Protein AF-A0A1G3E935-F1 (afdb_monomer_lite)

Radius of gyration: 75.91 Å; chains: 1; bounding box: 170×50×222 Å

Foldseek 3Di:
DDPDDPVVVVVVVVVVVVVVVVVVVVVVVVCVVVDDDPPPPPPVCPVVVVVVPPPPPPVVVVVLVVVVVVLVVVVVPDDCVLVVVLVVLVVVLVVVVPDDDPVCVVVSCVVCVVVVVVSVVSVVVVVVVVVVVVVSVVVVVVSVVVVVVVVVVVVVVVVVVVVVVVVVVVVVVVVVVVVVVVVVVVVVVVVVVVVVVVVVVVVVVVVVVVVVVVVVVVVVVVVVVVVVVVVVVVVVVVVVVVVVVVVVVVVVVVVVVVVVVVVVVVVVVVVVVVVVVVVVVVVVVPDDDD

Sequence (290 aa):
MSSYNTTELGILLVCVTNLVLAILLGIMFYRSYLRSPDSAGTGHRAWLSRTKKSSASASDTGDDSLLLSDMLSELSAISIDPLDQALSSSLQLVADINGLDQQQYPQWKHEHQSEITALLAQRAELEAQLEEFKTKLNRSHKLVTTLHGQNRQMTAKVGKVSSLQARQQQLNDELSQLRQQNEQASKELRNSKRTLQDANLQMQEQRQQHEAEHASQMRLQQHLRETTEQLQQQLEGERAVLSRTLVEKDFIETAFIDTDALTDELRQLKLDYHALQQAYQQLQAAPSNS

pLDDT: mean 81.42, std 16.98, range [35.94, 98.0]

Secondary structure (DSSP, 8-state):
-----HHHHHHHHHHHHHHHHHHHHHHHHHHHHTS-SS-TTSSSSTTTTTSTTSTTTTTHHHHHHHHHHHHHHHHHT--SHHHHHHHHHHHHHHHHHTT--TTTHHHHHHHTHHHHHHHHHHHHHHHHHHHHHHHHHHHHHHHHHHHHHHHHHHHHHHHHHHHHHHHHHHHHHHHHHHHHHHHHHHHHHHHHHHHHHHHHHHHHHHHHHHHHHHHHHHHHHHHHHHHHHHHHHHHHHHHHHHHHHHHHHHHHHHHHHHHHHHHHHHHHHHHHHHHHHHHHHHHHSS----

Structure (mmCIF, N/CA/C/O backbone):
data_AF-A0A1G3E935-F1
#
_entry.id   AF-A0A1G3E935-F1
#
loop_
_atom_site.group_PDB
_atom_site.id
_atom_site.type_symbol
_atom_site.label_atom_id
_atom_site.label_alt_id
_atom_site.label_comp_id
_atom_site.label_asym_id
_atom_site.label_entity_id
_atom_site.label_seq_id
_atom_site.pdbx_PDB_ins_code
_atom_site.Cartn_x
_atom_site.Cartn_y
_atom_site.Cartn_z
_atom_site.occupancy
_atom_site.B_iso_or_equiv
_atom_site.auth_seq_id
_atom_site.auth_comp_id
_atom_site.auth_asym_id
_atom_site.auth_atom_id
_atom_site.pdbx_PDB_model_num
ATOM 1 N N . MET A 1 1 ? -40.132 38.636 -4.761 1.00 41.69 1 MET A N 1
ATOM 2 C CA . MET A 1 1 ? -38.909 38.049 -4.174 1.00 41.69 1 MET A CA 1
ATOM 3 C C . MET A 1 1 ? -39.343 36.827 -3.383 1.00 41.69 1 MET A C 1
ATOM 5 O O . MET A 1 1 ? -39.894 36.992 -2.308 1.00 41.69 1 MET A O 1
ATOM 9 N N . SER A 1 2 ? -39.242 35.634 -3.975 1.00 47.38 2 SER A N 1
ATOM 10 C CA . SER A 1 2 ? -39.649 34.387 -3.315 1.00 47.38 2 SER A CA 1
ATOM 11 C C . SER A 1 2 ? -38.468 33.858 -2.511 1.00 47.38 2 SER A C 1
ATOM 13 O O . SER A 1 2 ? -37.439 33.497 -3.084 1.00 47.38 2 SER A O 1
ATOM 15 N N . SER A 1 3 ? -38.586 33.899 -1.189 1.00 55.25 3 SER A N 1
ATOM 16 C CA . SER A 1 3 ? -37.640 33.316 -0.245 1.00 55.25 3 SER A CA 1
ATOM 17 C C . SER A 1 3 ? -37.786 31.796 -0.282 1.00 55.25 3 SER A C 1
ATOM 19 O O . SER A 1 3 ? -38.560 31.224 0.482 1.00 55.25 3 SER A O 1
ATOM 21 N N . TYR A 1 4 ? -37.084 31.144 -1.205 1.00 58.84 4 TYR A N 1
ATOM 22 C CA . TYR A 1 4 ? -36.973 29.689 -1.194 1.00 58.84 4 TYR A CA 1
ATOM 23 C C . TYR A 1 4 ? -36.247 29.272 0.088 1.00 58.84 4 TYR A C 1
ATOM 25 O O . TYR A 1 4 ? -35.135 29.738 0.356 1.00 58.84 4 TYR A O 1
ATOM 33 N N . ASN A 1 5 ? -36.900 28.435 0.896 1.00 64.81 5 ASN A N 1
ATOM 34 C CA . ASN A 1 5 ? -36.330 27.898 2.124 1.00 64.81 5 ASN A CA 1
ATOM 35 C C . ASN A 1 5 ? -35.020 27.175 1.788 1.00 64.81 5 ASN A C 1
ATOM 37 O O . ASN A 1 5 ? -34.959 26.337 0.888 1.00 64.81 5 ASN A O 1
ATOM 41 N N . THR A 1 6 ? -33.954 27.499 2.515 1.00 65.81 6 THR A N 1
ATOM 42 C CA . THR A 1 6 ? -32.600 26.952 2.311 1.00 65.81 6 THR A CA 1
ATOM 43 C C . THR A 1 6 ? -32.562 25.420 2.336 1.00 65.81 6 THR A C 1
ATOM 45 O O . THR A 1 6 ? -31.713 24.806 1.693 1.00 65.81 6 THR A O 1
ATOM 48 N N . THR A 1 7 ? -33.521 24.797 3.021 1.00 69.31 7 THR A N 1
ATOM 49 C CA . THR A 1 7 ? -33.731 23.348 3.076 1.00 69.31 7 THR A CA 1
ATOM 50 C C . THR A 1 7 ? -34.255 22.765 1.762 1.00 69.31 7 THR A C 1
ATOM 52 O O . THR A 1 7 ? -33.747 21.740 1.314 1.00 69.31 7 THR A O 1
ATOM 55 N N . GLU A 1 8 ? -35.202 23.426 1.093 1.00 72.62 8 GLU A N 1
ATOM 56 C CA . GLU A 1 8 ? -35.720 23.003 -0.218 1.00 72.62 8 GLU A CA 1
ATOM 57 C C . GLU A 1 8 ? -34.644 23.120 -1.301 1.00 72.62 8 GLU A C 1
ATOM 59 O O . GLU A 1 8 ? -34.508 22.241 -2.151 1.00 72.62 8 GLU A O 1
ATOM 64 N N . LEU A 1 9 ? -33.812 24.161 -1.217 1.00 74.56 9 LEU A N 1
ATOM 65 C CA . LEU A 1 9 ? -32.676 24.367 -2.116 1.00 74.56 9 LEU A CA 1
ATOM 66 C C . LEU A 1 9 ? -31.589 23.298 -1.901 1.00 74.56 9 LEU A C 1
ATOM 68 O O . LEU A 1 9 ? -31.010 22.802 -2.867 1.00 74.56 9 LEU A O 1
ATOM 72 N N . GLY A 1 10 ? -31.368 22.881 -0.649 1.00 75.25 10 GLY A N 1
ATOM 73 C CA . GLY A 1 10 ? -30.477 21.772 -0.305 1.00 75.25 10 GLY A CA 1
ATOM 74 C C . GLY A 1 10 ? -30.967 20.422 -0.836 1.00 75.25 10 GLY A C 1
ATOM 75 O O . GLY A 1 10 ? -30.187 19.675 -1.425 1.00 75.25 10 GLY A O 1
ATOM 76 N N . ILE A 1 11 ? -32.262 20.126 -0.700 1.00 78.94 11 ILE A N 1
ATOM 77 C CA . ILE A 1 11 ? -32.862 18.890 -1.229 1.00 78.94 11 ILE A CA 1
ATOM 78 C C . ILE A 1 11 ? -32.795 18.877 -2.760 1.00 78.94 11 ILE A C 1
ATOM 80 O O . ILE A 1 11 ? -32.399 17.873 -3.352 1.00 78.94 11 ILE A O 1
ATOM 84 N N . LEU A 1 12 ? -33.098 20.004 -3.409 1.00 79.94 12 LEU A N 1
ATOM 85 C CA . LEU A 1 12 ? -33.029 20.125 -4.863 1.00 79.94 12 LEU A CA 1
ATOM 86 C C . LEU A 1 12 ? -31.591 19.947 -5.376 1.00 79.94 12 LEU A C 1
ATOM 88 O O . LEU A 1 12 ? -31.382 19.246 -6.364 1.00 79.94 12 LEU A O 1
ATOM 92 N N . LEU A 1 13 ? -30.587 20.480 -4.672 1.00 81.31 13 LEU A N 1
ATOM 93 C CA . LEU A 1 13 ? -29.172 20.273 -4.999 1.00 81.31 13 LEU A CA 1
ATOM 94 C C . LEU A 1 13 ? -28.765 18.793 -4.896 1.00 81.31 13 LEU A C 1
ATOM 96 O O . LEU A 1 13 ? -28.075 18.275 -5.776 1.00 81.31 13 LEU A O 1
ATOM 100 N N . VAL A 1 14 ? -29.214 18.087 -3.856 1.00 83.94 14 VAL A N 1
ATOM 101 C CA . VAL A 1 14 ? -28.934 16.651 -3.688 1.00 83.94 14 VAL A CA 1
ATOM 102 C C . VAL A 1 14 ? -29.628 15.828 -4.777 1.00 83.94 14 VAL A C 1
ATOM 104 O O . VAL A 1 14 ? -29.015 14.937 -5.362 1.00 83.94 14 VAL A O 1
ATOM 107 N N . CYS A 1 15 ? -30.872 16.157 -5.128 1.00 82.69 15 CYS A N 1
ATOM 108 C CA . CYS A 1 15 ? -31.581 15.497 -6.223 1.00 82.69 15 CYS A CA 1
ATOM 109 C C . CYS A 1 15 ? -30.897 15.727 -7.578 1.00 82.69 15 CYS A C 1
ATOM 111 O O . CYS A 1 15 ? -30.723 14.778 -8.340 1.00 82.69 15 CYS A O 1
ATOM 113 N N . VAL A 1 16 ? -30.457 16.955 -7.869 1.00 84.75 16 VAL A N 1
ATOM 114 C CA . VAL A 1 16 ? -29.751 17.279 -9.118 1.00 84.75 16 VAL A CA 1
ATOM 115 C C . VAL A 1 16 ? -28.388 16.588 -9.178 1.00 84.75 16 VAL A C 1
ATOM 117 O O . VAL A 1 16 ? -28.038 16.020 -10.210 1.00 84.75 16 VAL A O 1
ATOM 120 N N . THR A 1 17 ? -27.631 16.564 -8.078 1.00 85.56 17 THR A N 1
ATOM 121 C CA . THR A 1 17 ? -26.324 15.884 -8.036 1.00 85.56 17 THR A CA 1
ATOM 122 C C . THR A 1 17 ? -26.457 14.367 -8.176 1.00 85.56 17 THR A C 1
ATOM 124 O O . THR A 1 17 ? -25.712 13.774 -8.956 1.00 85.56 17 THR A O 1
ATOM 127 N N . ASN A 1 18 ? -27.449 13.740 -7.534 1.00 87.50 18 ASN A N 1
ATOM 128 C CA . ASN A 1 18 ? -27.735 12.315 -7.729 1.00 87.50 18 ASN A CA 1
ATOM 129 C C . ASN A 1 18 ? -28.201 11.995 -9.154 1.00 87.50 18 ASN A C 1
ATOM 131 O O . ASN A 1 18 ? -27.807 10.969 -9.707 1.00 87.50 18 ASN A O 1
ATOM 135 N N . LEU A 1 19 ? -28.999 12.865 -9.774 1.00 89.12 19 LEU A N 1
ATOM 136 C CA . LEU A 1 19 ? -29.460 12.671 -11.149 1.00 89.12 19 LEU A CA 1
ATOM 137 C C . LEU A 1 19 ? -28.298 12.770 -12.149 1.00 89.12 19 LEU A C 1
ATOM 139 O O . LEU A 1 19 ? -28.186 11.939 -13.049 1.00 89.12 19 LEU A O 1
ATOM 143 N N . VAL A 1 20 ? -27.372 13.712 -11.948 1.00 87.50 20 VAL A N 1
ATOM 144 C CA . VAL A 1 20 ? -26.131 13.799 -12.736 1.00 87.50 20 VAL A CA 1
ATOM 145 C C . VAL A 1 20 ? -25.257 12.559 -12.531 1.00 87.50 20 VAL A C 1
ATOM 147 O O . VAL A 1 20 ? -24.724 12.021 -13.502 1.00 87.50 20 VAL A O 1
ATOM 150 N N . LEU A 1 21 ? -25.144 12.057 -11.298 1.00 87.62 21 LEU A N 1
ATOM 151 C CA . LEU A 1 21 ? -24.380 10.845 -10.998 1.00 87.62 21 LEU A CA 1
ATOM 152 C C . LEU A 1 21 ? -24.979 9.610 -11.692 1.00 87.62 21 LEU A C 1
ATOM 154 O O . LEU A 1 21 ? -24.244 8.816 -12.278 1.00 87.62 21 LEU A O 1
ATOM 158 N N . ALA A 1 22 ? -26.308 9.482 -11.687 1.00 87.44 22 ALA A N 1
ATOM 159 C CA . ALA A 1 22 ? -27.025 8.409 -12.369 1.00 87.44 22 ALA A CA 1
ATOM 160 C C . ALA A 1 22 ? -26.846 8.475 -13.895 1.00 87.44 22 ALA A C 1
ATOM 162 O O . ALA A 1 22 ? -26.631 7.444 -14.530 1.00 87.44 22 ALA A O 1
ATOM 163 N N . ILE A 1 23 ? -26.853 9.675 -14.485 1.00 87.88 23 ILE A N 1
ATOM 164 C CA . ILE A 1 23 ? -26.576 9.870 -15.917 1.00 87.88 23 ILE A CA 1
ATOM 165 C C . ILE A 1 23 ? -25.124 9.499 -16.247 1.00 87.88 23 ILE A C 1
ATOM 167 O O . ILE A 1 23 ? -24.880 8.800 -17.229 1.00 87.88 23 ILE A O 1
ATOM 171 N N . LEU A 1 24 ? -24.153 9.908 -15.426 1.00 86.06 24 LEU A N 1
ATOM 172 C CA . LEU A 1 24 ? -22.742 9.558 -15.622 1.00 86.06 24 LEU A CA 1
ATOM 173 C C . LEU A 1 24 ? -22.500 8.050 -15.503 1.00 86.06 24 LEU A C 1
ATOM 175 O O . LEU A 1 24 ? -21.772 7.481 -16.320 1.00 86.06 24 LEU A O 1
ATOM 179 N N . LEU A 1 25 ? -23.142 7.396 -14.533 1.00 85.56 25 LEU A N 1
ATOM 180 C CA . LEU A 1 25 ? -23.120 5.943 -14.391 1.00 85.56 25 LEU A CA 1
ATOM 181 C C . LEU A 1 25 ? -23.792 5.262 -15.584 1.00 85.56 25 LEU A C 1
ATOM 183 O O . LEU A 1 25 ? -23.222 4.320 -16.123 1.00 85.56 25 LEU A O 1
ATOM 187 N N . GLY A 1 26 ? -24.927 5.774 -16.061 1.00 83.81 26 GLY A N 1
ATOM 188 C CA . GLY A 1 26 ? -25.599 5.287 -17.266 1.00 83.81 26 GLY A CA 1
ATOM 189 C C . GLY A 1 26 ? -24.728 5.404 -18.520 1.00 83.81 26 GLY A C 1
ATOM 190 O O . GLY A 1 26 ? -24.634 4.452 -19.288 1.00 83.81 26 GLY A O 1
ATOM 191 N N . ILE A 1 27 ? -24.010 6.517 -18.701 1.00 84.19 27 ILE A N 1
ATOM 192 C CA . ILE A 1 27 ? -23.070 6.719 -19.818 1.00 84.19 27 ILE A CA 1
ATOM 193 C C . ILE A 1 27 ? -21.852 5.794 -19.696 1.00 84.19 27 ILE A C 1
ATOM 195 O O . ILE A 1 27 ? -21.403 5.235 -20.698 1.00 84.19 27 ILE A O 1
ATOM 199 N N . MET A 1 28 ? -21.314 5.607 -18.486 1.00 79.69 28 MET A N 1
ATOM 200 C CA . MET A 1 28 ? -20.245 4.638 -18.206 1.00 79.69 28 MET A CA 1
ATOM 201 C C . MET A 1 28 ? -20.695 3.211 -18.526 1.00 79.69 28 MET A C 1
ATOM 203 O O . MET A 1 28 ? -19.967 2.473 -19.188 1.00 79.69 28 MET A O 1
ATOM 207 N N . PHE A 1 29 ? -21.906 2.838 -18.109 1.00 79.69 29 PHE A N 1
ATOM 208 C CA . PHE A 1 29 ? -22.465 1.510 -18.334 1.00 79.69 29 PHE A CA 1
ATOM 209 C C . PHE A 1 29 ? -22.783 1.281 -19.812 1.00 79.69 29 PHE A C 1
ATOM 211 O O . PHE A 1 29 ? -22.421 0.246 -20.355 1.00 79.69 29 PHE A O 1
ATOM 218 N N . TYR A 1 30 ? -23.344 2.276 -20.500 1.00 77.94 30 TYR A N 1
ATOM 219 C CA . TYR A 1 30 ? -23.575 2.256 -21.946 1.00 77.94 30 TYR A CA 1
ATOM 220 C C . TYR A 1 30 ? -22.256 2.128 -22.726 1.00 77.94 30 TYR A C 1
ATOM 222 O O . TYR A 1 30 ? -22.148 1.308 -23.635 1.00 77.94 30 TYR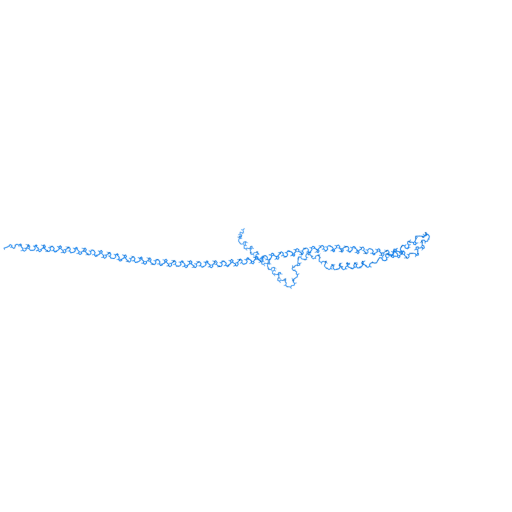 A O 1
ATOM 230 N N . ARG A 1 31 ? -21.207 2.867 -22.327 1.00 73.94 31 ARG A N 1
ATOM 231 C CA . ARG A 1 31 ? -19.856 2.735 -22.905 1.00 73.94 31 ARG A CA 1
ATOM 232 C C . ARG A 1 31 ? -19.196 1.397 -22.606 1.00 73.94 31 ARG A C 1
ATOM 234 O O . ARG A 1 31 ? -18.376 0.974 -23.410 1.00 73.94 31 ARG A O 1
ATOM 241 N N . SER A 1 32 ? -19.489 0.787 -21.465 1.00 69.88 32 SER A N 1
ATOM 242 C CA . SER A 1 32 ? -18.974 -0.529 -21.083 1.00 69.88 32 SER A CA 1
ATOM 243 C C . SER A 1 32 ? -19.673 -1.637 -21.874 1.00 69.88 32 SER A C 1
ATOM 245 O O . SER A 1 32 ? -19.022 -2.487 -22.473 1.00 69.88 32 SER A O 1
ATOM 247 N N . TYR A 1 33 ? -21.003 -1.572 -21.956 1.00 70.12 33 TYR A N 1
ATOM 248 C CA . TYR A 1 33 ? -21.835 -2.644 -22.490 1.00 70.12 33 TYR A CA 1
ATOM 249 C C . TYR A 1 33 ? -21.849 -2.697 -24.023 1.00 70.12 33 TYR A C 1
ATOM 251 O O . TYR A 1 33 ? -21.808 -3.776 -24.600 1.00 70.12 33 TYR A O 1
ATOM 259 N N . LEU A 1 34 ? -21.817 -1.549 -24.709 1.00 61.06 34 LEU A N 1
ATOM 260 C CA . LEU A 1 34 ? -21.704 -1.513 -26.177 1.00 61.06 34 LEU A CA 1
ATOM 261 C C . LEU A 1 34 ? -20.266 -1.654 -26.682 1.00 61.06 34 LEU A C 1
ATOM 263 O O . LEU A 1 34 ? -20.032 -1.640 -27.889 1.00 61.06 34 LEU A O 1
ATOM 267 N N . ARG A 1 35 ? -19.284 -1.766 -25.780 1.00 50.22 35 ARG A N 1
ATOM 268 C CA . ARG A 1 35 ? -17.866 -1.815 -26.137 1.00 50.22 35 ARG A CA 1
ATOM 269 C C . ARG A 1 35 ? -17.153 -3.010 -25.519 1.00 50.22 35 ARG A C 1
ATOM 271 O O . ARG A 1 35 ? -16.118 -2.826 -24.885 1.00 50.22 35 ARG A O 1
ATOM 278 N N . SER A 1 36 ? -17.655 -4.224 -25.755 1.00 46.34 36 SER A N 1
ATOM 279 C CA . SER A 1 36 ? -16.837 -5.417 -26.069 1.00 46.34 36 SER A CA 1
ATOM 280 C C . SER A 1 36 ? -17.721 -6.659 -26.265 1.00 46.34 36 SER A C 1
ATOM 282 O O . SER A 1 36 ? -18.703 -6.796 -25.543 1.00 46.34 36 SER A O 1
ATOM 284 N N . PRO A 1 37 ? -17.396 -7.550 -27.225 1.00 48.06 37 PRO A N 1
ATOM 285 C CA . PRO A 1 37 ? -16.045 -8.066 -27.422 1.00 48.06 37 PRO A CA 1
ATOM 286 C C . PRO A 1 37 ? -15.582 -7.998 -28.882 1.00 48.06 37 PRO A C 1
ATOM 288 O O . PRO A 1 37 ? -15.823 -8.907 -29.655 1.00 48.06 37 PRO A O 1
ATOM 291 N N . ASP A 1 38 ? -14.861 -6.931 -29.221 1.00 42.94 38 ASP A N 1
ATOM 292 C CA . ASP A 1 38 ? -13.827 -6.965 -30.275 1.00 42.94 38 ASP A CA 1
ATOM 293 C C . ASP A 1 38 ? -12.656 -6.014 -29.961 1.00 42.94 38 ASP A C 1
ATOM 295 O O . ASP A 1 38 ? -11.791 -5.727 -30.786 1.00 42.94 38 ASP A O 1
ATOM 299 N N . SER A 1 39 ? -12.571 -5.514 -28.722 1.00 42.94 39 SER A N 1
ATOM 300 C CA . SER A 1 39 ? -11.507 -4.595 -28.322 1.00 42.94 39 SER A CA 1
ATOM 301 C C . SER A 1 39 ? -10.893 -4.946 -26.972 1.00 42.94 39 SER A C 1
ATOM 303 O O . SER A 1 39 ? -10.758 -4.089 -26.102 1.00 42.94 39 SER A O 1
ATOM 305 N N . ALA A 1 40 ? -10.401 -6.176 -26.838 1.00 42.16 40 ALA A N 1
ATOM 306 C CA . ALA A 1 40 ? -9.392 -6.523 -25.833 1.00 42.16 40 ALA A CA 1
ATOM 307 C C . ALA A 1 40 ? -8.004 -5.884 -26.122 1.00 42.16 40 ALA A C 1
ATOM 309 O O . ALA A 1 40 ? -7.011 -6.252 -25.506 1.00 42.16 40 ALA A O 1
ATOM 310 N N . GLY A 1 41 ? -7.903 -4.912 -27.046 1.00 46.12 41 GLY A N 1
ATOM 311 C CA . GLY A 1 41 ? -6.622 -4.364 -27.520 1.00 46.12 41 GLY A CA 1
ATOM 312 C C . GLY A 1 41 ? -6.475 -2.838 -27.576 1.00 46.12 41 GLY A C 1
ATOM 313 O O . GLY A 1 41 ? -5.442 -2.359 -28.043 1.00 46.12 41 GLY A O 1
ATOM 314 N N . THR A 1 42 ? -7.453 -2.028 -27.146 1.00 45.22 42 THR A N 1
ATOM 315 C CA . THR A 1 42 ? -7.397 -0.566 -27.407 1.00 45.22 42 THR A CA 1
ATOM 316 C C . THR A 1 42 ? -7.799 0.343 -26.243 1.00 45.22 42 THR A C 1
ATOM 318 O O . THR A 1 42 ? -8.189 1.485 -26.467 1.00 45.22 42 THR A O 1
ATOM 321 N N . GLY A 1 43 ? -7.647 -0.109 -24.995 1.00 41.47 43 GLY A N 1
ATOM 322 C CA . GLY A 1 43 ? -7.737 0.759 -23.806 1.00 41.47 43 GLY A CA 1
ATOM 323 C C . GLY A 1 43 ? -6.412 1.445 -23.445 1.00 41.47 43 GLY A C 1
ATOM 324 O O . GLY A 1 43 ? -6.393 2.616 -23.084 1.00 41.47 43 GLY A O 1
ATOM 325 N N . HIS A 1 44 ? -5.280 0.766 -23.662 1.00 42.59 44 HIS A N 1
ATOM 326 C CA . HIS A 1 44 ? -3.938 1.319 -23.421 1.00 42.59 44 HIS A CA 1
ATOM 327 C C . HIS A 1 44 ? -3.370 2.143 -24.591 1.00 42.59 44 HIS A C 1
ATOM 329 O O . HIS A 1 44 ? -2.257 2.659 -24.510 1.00 42.59 44 HIS A O 1
ATOM 335 N N . ARG A 1 45 ? -4.122 2.303 -25.691 1.00 44.12 45 ARG A N 1
ATOM 336 C CA . ARG A 1 45 ? -3.618 2.910 -26.936 1.00 44.12 45 ARG A CA 1
ATOM 337 C C . ARG A 1 45 ? -4.008 4.373 -27.159 1.00 44.12 45 ARG A C 1
ATOM 339 O O . ARG A 1 45 ? -3.391 5.009 -28.006 1.00 44.12 45 ARG A O 1
ATOM 346 N N . ALA A 1 46 ? -4.943 4.937 -26.390 1.00 42.72 46 ALA A N 1
ATOM 347 C CA . ALA A 1 46 ? -5.365 6.335 -26.561 1.00 42.72 46 ALA A CA 1
ATOM 348 C C . ALA A 1 46 ? -4.324 7.360 -26.063 1.00 42.72 46 ALA A C 1
ATOM 350 O O . ALA A 1 46 ? -4.280 8.483 -26.559 1.00 42.72 46 ALA A O 1
ATOM 351 N N . TRP A 1 47 ? -3.430 6.966 -25.148 1.00 43.22 47 TRP A N 1
ATOM 352 C CA . TRP A 1 47 ? -2.264 7.782 -24.772 1.00 43.22 47 TRP A CA 1
ATOM 353 C C . TRP A 1 47 ? -1.024 7.496 -25.641 1.00 43.22 47 TRP A C 1
ATOM 355 O O . TRP A 1 47 ? -0.085 8.284 -25.668 1.00 43.22 47 TRP A O 1
ATOM 365 N N . LEU A 1 48 ? -1.046 6.407 -26.422 1.00 46.50 48 LEU A N 1
ATOM 366 C CA . LEU A 1 48 ? -0.001 6.046 -27.393 1.00 46.50 48 LEU A CA 1
ATOM 367 C C . LEU A 1 48 ? -0.310 6.527 -28.823 1.00 46.50 48 LEU A C 1
ATOM 369 O O . LEU A 1 48 ? 0.557 6.497 -29.691 1.00 46.50 48 LEU A O 1
ATOM 373 N N . SER A 1 49 ? -1.521 7.011 -29.108 1.00 41.66 49 SER A N 1
ATOM 374 C CA . SER A 1 49 ? -1.857 7.574 -30.423 1.00 41.66 49 SER A CA 1
ATOM 375 C C . SER A 1 49 ? -1.358 9.007 -30.621 1.00 41.66 49 SER A C 1
ATOM 377 O O . SER A 1 49 ? -1.298 9.460 -31.759 1.00 41.66 49 SER A O 1
ATOM 379 N N . ARG A 1 50 ? -0.913 9.699 -29.559 1.00 39.97 50 ARG A N 1
ATOM 380 C CA . ARG A 1 50 ? -0.169 10.969 -29.686 1.00 39.97 50 ARG A CA 1
ATOM 381 C C . ARG A 1 50 ? 1.345 10.759 -29.870 1.00 39.97 50 ARG A C 1
ATOM 383 O O . ARG A 1 50 ? 2.049 11.700 -30.213 1.00 39.97 50 ARG A O 1
ATOM 390 N N . THR A 1 51 ? 1.845 9.528 -29.735 1.00 44.75 51 THR A N 1
ATOM 391 C CA . THR A 1 51 ? 3.252 9.168 -30.003 1.00 44.75 51 THR A CA 1
ATOM 392 C C . THR A 1 51 ? 3.436 8.338 -31.277 1.00 44.75 51 THR A C 1
ATOM 394 O O . THR A 1 51 ? 4.547 7.931 -31.606 1.00 44.75 51 THR A O 1
ATOM 397 N N . LYS A 1 52 ? 2.381 8.161 -32.082 1.00 38.16 52 LYS A N 1
ATOM 398 C CA . LYS A 1 52 ? 2.427 7.509 -33.403 1.00 38.16 52 LYS A CA 1
ATOM 399 C C . LYS A 1 52 ? 2.930 8.440 -34.523 1.00 38.16 52 LYS A C 1
ATOM 401 O O . LYS A 1 52 ? 2.401 8.451 -35.627 1.00 38.16 52 LYS A O 1
ATOM 406 N N . LYS A 1 53 ? 3.981 9.214 -34.234 1.00 39.47 53 LYS A N 1
ATOM 407 C CA . LYS A 1 53 ? 4.827 9.871 -35.248 1.00 39.47 53 LYS A CA 1
ATOM 408 C C . LYS A 1 53 ? 6.306 9.478 -35.118 1.00 39.47 53 LYS A C 1
ATOM 410 O O . LYS A 1 53 ? 7.173 10.190 -35.602 1.00 39.47 53 LYS A O 1
ATOM 415 N N . SER A 1 54 ? 6.610 8.347 -34.472 1.00 40.81 54 SER A N 1
ATOM 416 C CA . SER A 1 54 ? 7.991 7.840 -34.386 1.00 40.81 54 SER A CA 1
ATOM 417 C C . SER A 1 54 ? 8.150 6.319 -34.486 1.00 40.81 54 SER A C 1
ATOM 419 O O . SER A 1 54 ? 9.254 5.815 -34.316 1.00 40.81 54 SER A O 1
ATOM 421 N N . SER A 1 55 ? 7.100 5.556 -34.811 1.00 36.75 55 SER A N 1
ATOM 422 C CA . SER A 1 55 ? 7.205 4.094 -34.956 1.00 36.75 55 SER A CA 1
ATOM 423 C C . SER A 1 55 ? 7.666 3.644 -36.352 1.00 36.75 55 SER A C 1
ATOM 425 O O . SER A 1 55 ? 7.166 2.641 -36.852 1.00 36.75 55 SER A O 1
ATOM 427 N N . ALA A 1 56 ? 8.579 4.386 -36.983 1.00 40.81 56 ALA A N 1
ATOM 428 C CA . ALA A 1 56 ? 9.187 4.002 -38.258 1.00 40.81 56 ALA A CA 1
ATOM 429 C C . ALA A 1 56 ? 10.493 3.192 -38.097 1.00 40.81 56 ALA A C 1
ATOM 431 O O . ALA A 1 56 ? 10.955 2.624 -39.069 1.00 40.81 56 ALA A O 1
ATOM 432 N N . SER A 1 57 ? 11.087 3.079 -36.900 1.00 44.53 57 SER A N 1
ATOM 433 C CA . SER A 1 57 ? 12.491 2.629 -36.791 1.00 44.53 57 SER A CA 1
ATOM 434 C C . SER A 1 57 ? 12.725 1.196 -36.287 1.00 44.53 57 SER A C 1
ATOM 436 O O . SER A 1 57 ? 13.827 0.908 -35.833 1.00 44.53 57 SER A O 1
ATOM 438 N N . ALA A 1 58 ? 11.718 0.316 -36.267 1.00 45.81 58 ALA A N 1
ATOM 439 C CA . ALA A 1 58 ? 11.924 -1.075 -35.827 1.00 45.81 58 ALA A CA 1
ATOM 440 C C . ALA A 1 58 ? 12.196 -2.047 -36.990 1.00 45.81 58 ALA A C 1
ATOM 442 O O . ALA A 1 58 ? 12.827 -3.075 -36.771 1.00 45.81 58 ALA A O 1
ATOM 443 N N . SER A 1 59 ? 11.750 -1.727 -38.212 1.00 43.94 59 SER A N 1
ATOM 444 C CA . SER A 1 59 ? 12.124 -2.463 -39.430 1.00 43.94 59 SER A CA 1
ATOM 445 C C . SER A 1 59 ? 13.422 -1.935 -40.053 1.00 43.94 59 SER A C 1
ATOM 447 O O . SER A 1 59 ? 14.192 -2.720 -40.583 1.00 43.94 59 SER A O 1
ATOM 449 N N . ASP A 1 60 ? 13.712 -0.640 -39.891 1.00 51.19 60 ASP A N 1
ATOM 450 C CA . ASP A 1 60 ? 14.889 0.041 -40.467 1.00 51.19 60 ASP A CA 1
ATOM 451 C C . ASP A 1 60 ? 16.232 -0.433 -39.873 1.00 51.19 60 ASP A C 1
ATOM 453 O O . ASP A 1 60 ? 17.271 -0.389 -40.522 1.00 51.19 60 ASP A O 1
ATOM 457 N N . THR A 1 61 ? 16.239 -0.922 -38.628 1.00 52.47 61 THR A N 1
ATOM 458 C CA . THR A 1 61 ? 17.474 -1.366 -37.954 1.00 52.47 61 THR A CA 1
ATOM 459 C C . THR A 1 61 ? 18.045 -2.673 -38.504 1.00 52.47 61 THR A C 1
ATOM 461 O O . THR A 1 61 ? 19.249 -2.896 -38.396 1.00 52.47 61 THR A O 1
ATOM 464 N N . GLY A 1 62 ? 17.198 -3.546 -39.064 1.00 56.41 62 GLY A N 1
ATOM 465 C CA . GLY A 1 62 ? 17.661 -4.761 -39.741 1.00 56.41 62 GLY A CA 1
ATOM 466 C C . GLY A 1 62 ? 18.354 -4.406 -41.051 1.00 56.41 62 GLY A C 1
ATOM 467 O O . GLY A 1 62 ? 19.483 -4.835 -41.289 1.00 56.41 62 GLY A O 1
ATOM 468 N N . ASP A 1 63 ? 17.717 -3.525 -41.818 1.00 61.19 63 ASP A N 1
ATOM 469 C CA . ASP A 1 63 ? 18.183 -3.073 -43.124 1.00 61.19 63 ASP A CA 1
ATOM 470 C C . ASP A 1 63 ? 19.499 -2.287 -43.017 1.00 61.19 63 ASP A C 1
ATOM 472 O O . ASP A 1 63 ? 20.435 -2.571 -43.758 1.00 61.19 63 ASP A O 1
ATOM 476 N N . ASP A 1 64 ? 19.648 -1.396 -42.030 1.00 61.09 64 ASP A N 1
ATOM 477 C CA . ASP A 1 64 ? 20.891 -0.637 -41.812 1.00 61.09 64 ASP A CA 1
ATOM 478 C C . ASP A 1 64 ? 22.087 -1.523 -41.407 1.00 61.09 64 ASP A C 1
ATOM 480 O O . ASP A 1 64 ? 23.231 -1.249 -41.783 1.00 61.09 64 ASP A O 1
ATOM 484 N N . SER A 1 65 ? 21.842 -2.595 -40.644 1.00 61.41 65 SER A N 1
ATOM 485 C CA . SER A 1 65 ? 22.892 -3.539 -40.229 1.00 61.41 65 SER A CA 1
ATOM 486 C C . SER A 1 65 ? 23.347 -4.448 -41.374 1.00 61.41 65 SER A C 1
ATOM 488 O O . SER A 1 65 ? 24.545 -4.700 -41.519 1.00 61.41 65 SER A O 1
ATOM 490 N N . LEU A 1 66 ? 22.406 -4.863 -42.229 1.00 65.00 66 LEU A N 1
ATOM 491 C CA . LEU A 1 66 ? 22.686 -5.603 -43.457 1.00 65.00 66 LEU A CA 1
ATOM 492 C C . LEU A 1 66 ? 23.464 -4.727 -44.442 1.00 65.00 66 LEU A C 1
ATOM 494 O O . LEU A 1 66 ? 24.475 -5.167 -44.983 1.00 65.00 66 LEU A O 1
ATOM 498 N N . LEU A 1 67 ? 23.076 -3.460 -44.582 1.00 68.06 67 LEU A N 1
ATOM 499 C CA . LEU A 1 67 ? 23.734 -2.496 -45.463 1.00 68.06 67 LEU A CA 1
ATOM 500 C C . LEU A 1 67 ? 25.166 -2.177 -45.001 1.00 68.06 67 LEU A C 1
ATOM 502 O O . LEU A 1 67 ? 26.064 -2.059 -45.826 1.00 68.06 67 LEU A O 1
ATOM 506 N N . LEU A 1 68 ? 25.418 -2.114 -43.688 1.00 65.88 68 LEU A N 1
ATOM 507 C CA . LEU A 1 68 ? 26.776 -2.006 -43.138 1.00 65.88 68 LEU A CA 1
ATOM 508 C C . LEU A 1 68 ? 27.628 -3.242 -43.440 1.00 65.88 68 LEU A C 1
ATOM 510 O O . LEU A 1 68 ? 28.791 -3.094 -43.804 1.00 65.88 68 LEU A O 1
ATOM 514 N N . SER A 1 69 ? 27.068 -4.446 -43.293 1.00 70.94 69 SER A N 1
ATOM 515 C CA . SER A 1 69 ? 27.799 -5.684 -43.588 1.00 70.94 69 SER A CA 1
ATOM 516 C C . SER A 1 69 ? 28.125 -5.830 -45.076 1.00 70.94 69 SER A C 1
ATOM 518 O O . SER A 1 69 ? 29.243 -6.209 -45.417 1.00 70.94 69 SER A O 1
ATOM 520 N N . ASP A 1 70 ? 27.192 -5.436 -45.942 1.00 74.25 70 ASP A N 1
ATOM 521 C CA . ASP A 1 70 ? 27.347 -5.454 -47.394 1.00 74.25 70 ASP A CA 1
ATOM 522 C C . ASP A 1 70 ? 28.406 -4.431 -47.833 1.00 74.25 70 ASP A C 1
ATOM 524 O O . ASP A 1 70 ? 29.397 -4.793 -48.463 1.00 74.25 70 ASP A O 1
ATOM 528 N N . MET A 1 71 ? 28.314 -3.186 -47.342 1.00 67.75 71 MET A N 1
ATOM 529 C CA . MET A 1 71 ? 29.319 -2.145 -47.595 1.00 67.75 71 MET A CA 1
ATOM 530 C C . MET A 1 71 ? 30.717 -2.516 -47.080 1.00 67.75 71 MET A C 1
ATOM 532 O O . 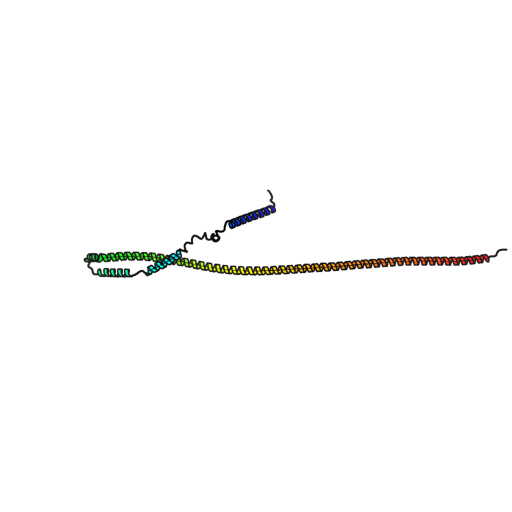MET A 1 71 ? 31.707 -2.182 -47.726 1.00 67.75 71 MET A O 1
ATOM 536 N N . LEU A 1 72 ? 30.826 -3.184 -45.925 1.00 69.44 72 LEU A N 1
ATOM 537 C CA . LEU A 1 72 ? 32.113 -3.645 -45.389 1.00 69.44 72 LEU A CA 1
ATOM 538 C C . LEU A 1 72 ? 32.700 -4.798 -46.211 1.00 69.44 72 LEU A C 1
ATOM 540 O O . LEU A 1 72 ? 33.913 -4.838 -46.415 1.00 69.44 72 LEU A O 1
ATOM 544 N N . SER A 1 73 ? 31.856 -5.708 -46.703 1.00 71.69 73 SER A N 1
ATOM 545 C CA . SER A 1 73 ? 32.289 -6.799 -47.579 1.00 71.69 73 SER A CA 1
ATOM 546 C C . SER A 1 73 ? 32.775 -6.279 -48.936 1.00 71.69 73 SER A C 1
ATOM 548 O O . SER A 1 73 ? 33.828 -6.696 -49.416 1.00 71.69 73 SER A O 1
ATOM 550 N N . GLU A 1 74 ? 32.096 -5.275 -49.487 1.00 66.94 74 GLU A N 1
ATOM 551 C CA . GLU A 1 74 ? 32.450 -4.629 -50.749 1.00 66.94 74 GLU A CA 1
ATOM 552 C C . GLU A 1 74 ? 33.736 -3.794 -50.617 1.00 66.94 74 GLU A C 1
ATOM 554 O O . GLU A 1 74 ? 34.593 -3.837 -51.493 1.00 66.94 74 GLU A O 1
ATOM 559 N N . LEU A 1 75 ? 33.941 -3.124 -49.474 1.00 61.47 75 LEU A N 1
ATOM 560 C CA . LEU A 1 75 ? 35.201 -2.443 -49.138 1.00 61.47 75 LEU A CA 1
ATOM 561 C C . LEU A 1 75 ? 36.391 -3.405 -49.029 1.00 61.47 75 LEU A C 1
ATOM 563 O O . LEU A 1 75 ? 37.513 -3.036 -49.369 1.00 61.47 75 LEU A O 1
ATOM 567 N N . SER A 1 76 ? 36.160 -4.634 -48.561 1.00 63.47 76 SER A N 1
ATOM 568 C CA . SER A 1 76 ? 37.215 -5.648 -48.447 1.00 63.47 76 SER A CA 1
ATOM 569 C C . SER A 1 76 ? 37.603 -6.291 -49.784 1.00 63.47 76 SER A C 1
ATOM 571 O O . SER A 1 76 ? 38.664 -6.903 -49.876 1.00 63.47 76 SER A O 1
ATOM 573 N N . ALA A 1 77 ? 36.771 -6.136 -50.818 1.00 64.81 77 ALA A N 1
ATOM 574 C CA . ALA A 1 77 ? 36.977 -6.714 -52.145 1.00 64.81 77 ALA A CA 1
ATOM 575 C C . ALA A 1 77 ? 37.760 -5.799 -53.110 1.00 64.81 77 ALA A C 1
ATOM 577 O O . ALA A 1 77 ? 37.987 -6.170 -54.261 1.00 64.81 77 ALA A O 1
ATOM 578 N N . ILE A 1 78 ? 38.169 -4.606 -52.670 1.00 62.56 78 ILE A N 1
ATOM 579 C CA . ILE A 1 78 ? 38.835 -3.614 -53.522 1.00 62.56 78 ILE A CA 1
ATOM 580 C C . ILE A 1 78 ? 40.327 -3.944 -53.644 1.00 62.56 78 ILE A C 1
ATOM 582 O O . ILE A 1 78 ? 41.048 -3.993 -52.646 1.00 62.56 78 ILE A O 1
ATOM 586 N N . SER A 1 79 ? 40.798 -4.127 -54.878 1.00 60.78 79 SER A N 1
ATOM 587 C CA . SER A 1 79 ? 42.212 -4.318 -55.212 1.00 60.78 79 SER A CA 1
ATOM 588 C C . SER A 1 79 ? 42.884 -2.982 -55.547 1.00 60.78 79 SER A C 1
ATOM 590 O O . SER A 1 79 ? 42.319 -2.130 -56.230 1.00 60.78 79 SER A O 1
ATOM 592 N N . ILE A 1 80 ? 44.109 -2.791 -55.051 1.00 65.75 80 ILE A N 1
ATOM 593 C CA . ILE A 1 80 ? 44.971 -1.624 -55.340 1.00 65.75 80 ILE A CA 1
ATOM 594 C C . ILE A 1 80 ? 45.776 -1.847 -56.637 1.00 65.75 80 ILE A C 1
ATOM 596 O O . ILE A 1 80 ? 46.302 -0.908 -57.230 1.00 65.75 80 ILE A O 1
ATOM 600 N N . ASP A 1 81 ? 45.798 -3.085 -57.124 1.00 69.56 81 ASP A N 1
ATOM 601 C CA . ASP A 1 81 ? 46.497 -3.541 -58.325 1.00 69.56 81 ASP A CA 1
ATOM 602 C C . ASP A 1 81 ? 46.288 -2.666 -59.584 1.00 69.56 81 ASP A C 1
ATOM 604 O O . ASP A 1 81 ? 47.282 -2.355 -60.247 1.00 69.56 81 ASP A O 1
ATOM 608 N N . PRO A 1 82 ? 45.070 -2.182 -59.930 1.00 72.19 82 PRO A N 1
ATOM 609 C CA . PRO A 1 82 ? 44.902 -1.329 -61.109 1.00 72.19 82 PRO A CA 1
ATOM 610 C C . PRO A 1 82 ? 45.575 0.042 -60.959 1.00 72.19 82 PRO A C 1
ATOM 612 O O . PRO A 1 82 ? 46.005 0.615 -61.956 1.00 72.19 82 PRO A O 1
ATOM 615 N N . LEU A 1 83 ? 45.706 0.575 -59.740 1.00 72.81 83 LEU A N 1
ATOM 616 C CA . LEU A 1 83 ? 46.401 1.842 -59.495 1.00 72.81 83 LEU A CA 1
ATOM 617 C C . LEU A 1 83 ? 47.914 1.686 -59.691 1.00 72.81 83 LEU A C 1
ATOM 619 O O . LEU A 1 83 ? 48.549 2.540 -60.307 1.00 72.81 83 LEU A O 1
ATOM 623 N N . ASP A 1 84 ? 48.482 0.585 -59.202 1.00 77.00 84 ASP A N 1
ATOM 624 C CA . ASP A 1 84 ? 49.915 0.297 -59.319 1.00 77.00 84 ASP A CA 1
ATOM 625 C C . ASP A 1 84 ? 50.320 0.049 -60.785 1.00 77.00 84 ASP A C 1
ATOM 627 O O . ASP A 1 84 ? 51.349 0.528 -61.274 1.00 77.00 84 ASP A O 1
ATOM 631 N N . GLN A 1 85 ? 49.435 -0.596 -61.553 1.00 80.06 85 GLN A N 1
ATOM 632 C CA . GLN A 1 85 ? 49.604 -0.770 -62.996 1.00 80.06 85 GLN A CA 1
ATOM 633 C C . GLN A 1 85 ? 49.495 0.560 -63.773 1.00 80.06 85 GLN A C 1
ATOM 635 O O . GLN A 1 85 ? 50.237 0.784 -64.733 1.00 80.06 85 GLN A O 1
ATOM 640 N N . ALA A 1 86 ? 48.618 1.478 -63.347 1.00 78.88 86 ALA A N 1
ATOM 641 C CA . ALA A 1 86 ? 48.508 2.822 -63.930 1.00 78.88 86 ALA A CA 1
ATOM 642 C C . ALA A 1 86 ? 49.765 3.666 -63.665 1.00 78.88 86 ALA A C 1
ATOM 644 O O . ALA A 1 86 ? 50.265 4.376 -64.537 1.00 78.88 86 ALA A O 1
ATOM 645 N N . LEU A 1 87 ? 50.288 3.589 -62.439 1.00 81.50 87 LEU A N 1
ATOM 646 C CA . LEU A 1 87 ? 51.455 4.354 -62.013 1.00 81.50 87 LEU A CA 1
ATOM 647 C C . LEU A 1 87 ? 52.719 3.863 -62.710 1.00 81.50 87 LEU A C 1
ATOM 649 O O . LEU A 1 87 ? 53.465 4.681 -63.241 1.00 81.50 87 LEU A O 1
ATOM 653 N N . SER A 1 88 ? 52.925 2.549 -62.781 1.00 83.44 88 SER A N 1
ATOM 654 C CA . SER A 1 88 ? 54.059 1.957 -63.498 1.00 83.44 88 SER A CA 1
ATOM 655 C C . SER A 1 88 ? 54.053 2.292 -64.994 1.00 83.44 88 SER A C 1
ATOM 657 O O . SER A 1 88 ? 55.077 2.739 -65.509 1.00 83.44 88 SER A O 1
ATOM 659 N N . SER A 1 89 ? 52.907 2.187 -65.677 1.00 82.31 89 SER A N 1
ATOM 660 C CA . SER A 1 89 ? 52.790 2.565 -67.098 1.00 82.31 89 SER A CA 1
ATOM 661 C C . SER A 1 89 ? 52.972 4.070 -67.328 1.00 82.31 89 SER A C 1
ATOM 663 O O . SER A 1 89 ? 53.642 4.470 -68.278 1.00 82.31 89 SER A O 1
ATOM 665 N N . SER A 1 90 ? 52.477 4.922 -66.424 1.00 83.06 90 SER A N 1
ATOM 666 C CA . SER A 1 90 ? 52.734 6.367 -66.492 1.00 83.06 90 SER A CA 1
ATOM 667 C C . SER A 1 90 ? 54.205 6.725 -66.245 1.00 83.06 90 SER A C 1
ATOM 669 O O . SER A 1 90 ? 54.740 7.608 -66.913 1.00 83.06 90 SER A O 1
ATOM 671 N N . LEU A 1 91 ? 54.884 6.027 -65.326 1.00 85.00 91 LEU A N 1
ATOM 672 C CA . LEU A 1 91 ? 56.303 6.230 -65.028 1.00 85.00 91 LEU A CA 1
ATOM 673 C C . LEU A 1 91 ? 57.181 5.796 -66.199 1.00 85.00 91 LEU A C 1
ATOM 675 O O . LEU A 1 91 ? 58.147 6.487 -66.512 1.00 85.00 91 LEU A O 1
ATOM 679 N N . GLN A 1 92 ? 56.827 4.693 -66.859 1.00 83.81 92 GLN A N 1
ATOM 680 C CA . GLN A 1 92 ? 57.508 4.226 -68.061 1.00 83.81 92 GLN A CA 1
ATOM 681 C C . GLN A 1 92 ? 57.368 5.245 -69.199 1.00 83.81 92 GLN A C 1
ATOM 683 O O . GLN A 1 92 ? 58.366 5.665 -69.771 1.00 83.81 92 GLN A O 1
ATOM 688 N N . LEU A 1 93 ? 56.158 5.757 -69.424 1.00 82.88 93 LEU A N 1
ATOM 689 C CA . LEU A 1 93 ? 55.891 6.769 -70.445 1.00 82.88 93 LEU A CA 1
ATOM 690 C C . LEU A 1 93 ? 56.623 8.096 -70.168 1.00 82.88 93 LEU A C 1
ATOM 692 O O . LEU A 1 93 ? 57.124 8.737 -71.085 1.00 82.88 93 LEU A O 1
ATOM 696 N N . VAL A 1 94 ? 56.740 8.506 -68.901 1.00 83.38 94 VAL A N 1
ATOM 697 C CA . VAL A 1 94 ? 57.526 9.688 -68.501 1.00 83.38 94 VAL A CA 1
ATOM 698 C C . VAL A 1 94 ? 59.031 9.454 -68.654 1.00 83.38 94 VAL A C 1
ATOM 700 O O . VAL A 1 94 ? 59.743 10.374 -69.059 1.00 83.38 94 VAL A O 1
ATOM 703 N N . ALA A 1 95 ? 59.522 8.250 -68.350 1.00 82.25 95 ALA A N 1
ATOM 704 C CA . ALA A 1 95 ? 60.919 7.884 -68.563 1.00 82.25 95 ALA A CA 1
ATOM 705 C C . ALA A 1 95 ? 61.282 7.909 -70.054 1.00 82.25 95 ALA A C 1
ATOM 707 O O . ALA A 1 95 ? 62.329 8.449 -70.406 1.00 82.25 95 ALA A O 1
ATOM 708 N N . ASP A 1 96 ? 60.382 7.429 -70.914 1.00 79.75 96 ASP A N 1
ATOM 709 C CA . ASP A 1 96 ? 60.564 7.414 -72.366 1.00 79.75 96 ASP A CA 1
ATOM 710 C C . ASP A 1 96 ? 60.583 8.831 -72.966 1.00 79.75 96 ASP A C 1
ATOM 712 O O . ASP A 1 96 ? 61.326 9.080 -73.909 1.00 79.75 96 ASP A O 1
ATOM 716 N N . ILE A 1 97 ? 59.847 9.797 -72.394 1.00 81.12 97 ILE A N 1
ATOM 717 C CA . ILE A 1 97 ? 59.890 11.218 -72.809 1.00 81.12 97 ILE A CA 1
ATOM 718 C C . ILE A 1 97 ? 61.207 11.902 -72.413 1.00 81.12 97 ILE A C 1
ATOM 720 O O . ILE A 1 97 ? 61.653 12.830 -73.097 1.00 81.12 97 ILE A O 1
ATOM 724 N N . ASN A 1 98 ? 61.810 11.500 -71.290 1.00 77.56 98 ASN A N 1
ATOM 725 C CA . ASN A 1 98 ? 62.925 12.192 -70.640 1.00 77.56 98 ASN A CA 1
ATOM 726 C C . ASN A 1 98 ? 64.261 11.916 -71.365 1.00 77.56 98 ASN A C 1
ATOM 728 O O . ASN A 1 98 ? 65.166 11.274 -70.840 1.00 77.56 98 ASN A O 1
ATOM 732 N N . GLY A 1 99 ? 64.353 12.377 -72.613 1.00 71.69 99 GLY A N 1
ATOM 733 C CA . GLY A 1 99 ? 65.469 12.135 -73.530 1.00 71.69 99 GLY A CA 1
ATOM 734 C C . GLY A 1 99 ? 65.175 12.471 -74.998 1.00 71.69 99 GLY A C 1
ATOM 735 O O . GLY A 1 99 ? 66.089 12.395 -75.817 1.00 71.69 99 GLY A O 1
ATOM 736 N N . LEU A 1 100 ? 63.936 12.852 -75.345 1.00 81.56 100 LEU A N 1
ATOM 737 C CA . LEU A 1 100 ? 63.561 13.213 -76.715 1.00 81.56 100 LEU A CA 1
ATOM 738 C C . LEU A 1 100 ? 63.845 14.680 -77.063 1.00 81.56 100 LEU A C 1
ATOM 740 O O . LEU A 1 100 ? 63.491 15.597 -76.321 1.00 81.56 100 LEU A O 1
ATOM 744 N N . ASP A 1 101 ? 64.372 14.899 -78.271 1.00 75.56 101 ASP A N 1
ATOM 745 C CA . ASP A 1 101 ? 64.469 16.222 -78.889 1.00 75.56 101 ASP A CA 1
ATOM 746 C C . ASP A 1 101 ? 63.096 16.737 -79.359 1.00 75.56 101 ASP A C 1
ATOM 748 O O . ASP A 1 101 ? 62.212 15.983 -79.782 1.00 75.56 101 ASP A O 1
ATOM 752 N N . GLN A 1 102 ? 62.929 18.064 -79.380 1.00 73.94 102 GLN A N 1
ATOM 753 C CA . GLN A 1 102 ? 61.655 18.736 -79.685 1.00 73.94 102 GLN A CA 1
ATOM 754 C C . GLN A 1 102 ? 61.087 18.408 -81.084 1.00 73.94 102 GLN A C 1
ATOM 756 O O . GLN A 1 102 ? 59.887 18.550 -81.316 1.00 73.94 102 GLN A O 1
ATOM 761 N N . GLN A 1 103 ? 61.930 17.937 -82.009 1.00 77.62 103 GLN A N 1
ATOM 762 C CA . GLN A 1 103 ? 61.529 17.515 -83.356 1.00 77.62 103 GLN A CA 1
ATOM 763 C C . GLN A 1 103 ? 60.961 16.086 -83.416 1.00 77.62 103 GLN A C 1
ATOM 765 O O . GLN A 1 103 ? 60.172 15.793 -84.309 1.00 77.62 103 GLN A O 1
ATOM 770 N N . GLN A 1 104 ? 61.324 15.210 -82.472 1.00 80.06 104 GLN A N 1
ATOM 771 C CA . GLN A 1 104 ? 60.881 13.806 -82.416 1.00 80.06 104 GLN A CA 1
ATOM 772 C C . GLN A 1 104 ? 59.597 13.632 -81.588 1.00 80.06 104 GLN A C 1
ATOM 774 O O . GLN A 1 104 ? 58.867 12.652 -81.744 1.00 80.06 104 GLN A O 1
ATOM 779 N N . TYR A 1 105 ? 59.276 14.626 -80.757 1.00 79.81 105 TYR A N 1
ATOM 780 C CA . TYR A 1 105 ? 58.090 14.647 -79.902 1.00 79.81 105 TYR A CA 1
ATOM 781 C C . TYR A 1 105 ? 56.750 14.400 -80.632 1.00 79.81 105 TYR A C 1
ATOM 783 O O . TYR A 1 105 ? 55.934 13.643 -80.105 1.00 79.81 105 TYR A O 1
ATOM 791 N N . PRO A 1 106 ? 56.471 14.965 -81.829 1.00 84.06 106 PRO A N 1
ATOM 792 C CA . PRO A 1 106 ? 55.199 14.723 -82.517 1.00 84.06 106 PRO A CA 1
ATOM 793 C C . PRO A 1 106 ? 54.999 13.263 -82.940 1.00 84.06 106 PRO A C 1
ATOM 795 O O . PRO A 1 106 ? 53.873 12.771 -82.900 1.00 84.06 106 PRO A O 1
ATOM 798 N N . GLN A 1 107 ? 56.079 12.579 -83.328 1.00 83.38 107 GLN A N 1
ATOM 799 C CA . GLN A 1 107 ? 56.035 11.177 -83.741 1.00 83.38 107 GLN A CA 1
ATOM 800 C C . GLN A 1 107 ? 55.865 10.259 -82.527 1.00 83.38 107 GLN A C 1
ATOM 802 O O . GLN A 1 107 ? 54.945 9.447 -82.504 1.00 83.38 107 GLN A O 1
ATOM 807 N N . TRP A 1 108 ? 56.658 10.478 -81.478 1.00 86.12 108 TRP A N 1
ATOM 808 C CA . TRP A 1 108 ? 56.522 9.777 -80.200 1.00 86.12 108 TRP A CA 1
ATOM 809 C C . TRP A 1 108 ? 55.115 9.929 -79.609 1.00 86.12 108 TRP A C 1
ATOM 811 O O . TRP A 1 108 ? 54.479 8.956 -79.210 1.00 86.12 108 TRP A O 1
ATOM 821 N N . LYS A 1 109 ? 54.562 11.148 -79.643 1.00 84.88 109 LYS A N 1
ATOM 822 C CA . LYS A 1 109 ? 53.196 11.408 -79.184 1.00 84.88 109 LYS A CA 1
ATOM 823 C C . LYS A 1 109 ? 52.167 10.611 -79.982 1.00 84.88 109 LYS A C 1
ATOM 825 O O . LYS A 1 109 ? 51.177 10.188 -79.402 1.00 84.88 109 LYS A O 1
ATOM 830 N N . HIS A 1 110 ? 52.369 10.434 -81.288 1.00 86.06 110 HIS A N 1
ATOM 831 C CA . HIS A 1 110 ? 51.469 9.643 -82.126 1.00 86.06 110 HIS A CA 1
ATOM 832 C C . HIS A 1 110 ? 51.544 8.148 -81.787 1.00 86.06 110 HIS A C 1
ATOM 834 O O . HIS A 1 110 ? 50.503 7.503 -81.681 1.00 86.06 110 HIS A O 1
ATOM 840 N N . GLU A 1 111 ? 52.751 7.627 -81.557 1.00 86.06 111 GLU A N 1
ATOM 841 C CA . GLU A 1 111 ? 53.003 6.226 -81.195 1.00 86.06 111 GLU A CA 1
ATOM 842 C C . GLU A 1 111 ? 52.408 5.879 -79.817 1.00 86.06 111 GLU A C 1
ATOM 844 O O . GLU A 1 111 ? 51.655 4.913 -79.691 1.00 86.06 111 GLU A O 1
ATOM 849 N N . HIS A 1 112 ? 52.620 6.734 -78.813 1.00 85.94 112 HIS A N 1
ATOM 850 C CA . HIS A 1 112 ? 52.103 6.540 -77.452 1.00 85.94 112 HIS A CA 1
ATOM 851 C C . HIS A 1 112 ? 50.707 7.144 -77.220 1.00 85.94 112 HIS A C 1
ATOM 853 O O . HIS A 1 112 ? 50.201 7.148 -76.097 1.00 85.94 112 HIS A O 1
ATOM 859 N N . GLN A 1 113 ? 50.031 7.646 -78.263 1.00 87.12 113 GLN A N 1
ATOM 860 C CA . GLN A 1 113 ? 48.720 8.293 -78.122 1.00 87.12 113 GLN A CA 1
ATOM 861 C C . GLN A 1 113 ? 47.677 7.349 -77.504 1.00 87.12 113 GLN A C 1
ATOM 863 O O . GLN A 1 113 ? 46.839 7.798 -76.723 1.00 87.12 113 GLN A O 1
ATOM 868 N N . SER A 1 114 ? 47.734 6.057 -77.843 1.00 85.44 114 SER A N 1
ATOM 869 C CA . SER A 1 114 ? 46.819 5.031 -77.329 1.00 85.44 114 SER A CA 1
ATOM 870 C C . SER A 1 114 ? 47.020 4.777 -75.829 1.00 85.44 114 SER A C 1
ATOM 872 O O . SER A 1 114 ? 46.049 4.775 -75.071 1.00 85.44 114 SER A O 1
ATOM 874 N N . GLU A 1 115 ? 48.271 4.673 -75.383 1.00 84.69 115 GLU A N 1
ATOM 875 C CA . GLU A 1 115 ? 48.658 4.523 -73.976 1.00 84.69 115 GLU A CA 1
ATOM 876 C C . GLU A 1 115 ? 48.280 5.761 -73.158 1.00 84.69 115 GLU A C 1
ATOM 878 O O . GLU A 1 115 ? 47.683 5.637 -72.090 1.00 84.69 115 GLU A O 1
ATOM 883 N N . ILE A 1 116 ? 48.506 6.967 -73.695 1.00 85.44 116 ILE A N 1
ATOM 884 C CA . ILE A 1 116 ? 48.069 8.225 -73.068 1.00 85.44 116 ILE A CA 1
ATOM 885 C C . ILE A 1 116 ? 46.541 8.251 -72.924 1.00 85.44 116 ILE A C 1
ATOM 887 O O . ILE A 1 116 ? 46.029 8.629 -71.870 1.00 85.44 116 ILE A O 1
ATOM 891 N N . THR A 1 117 ? 45.788 7.842 -73.951 1.00 88.31 117 THR A N 1
ATOM 892 C CA . THR A 1 117 ? 44.319 7.782 -73.854 1.00 88.31 117 THR A CA 1
ATOM 893 C C . THR A 1 117 ? 43.835 6.723 -72.868 1.00 88.31 117 THR A C 1
ATOM 895 O O . THR A 1 117 ? 42.864 6.975 -72.157 1.00 88.31 117 THR A O 1
ATOM 898 N N . ALA A 1 118 ? 44.520 5.581 -72.776 1.00 85.00 118 ALA A N 1
ATOM 899 C CA . ALA A 1 118 ? 44.207 4.531 -71.813 1.00 85.00 118 ALA A CA 1
ATOM 900 C C . ALA A 1 118 ? 44.468 4.998 -70.372 1.00 85.00 118 ALA A C 1
ATOM 902 O O . ALA A 1 118 ? 43.596 4.845 -69.521 1.00 85.00 118 ALA A O 1
ATOM 903 N N . LEU A 1 119 ? 45.601 5.661 -70.117 1.00 86.62 119 LEU A N 1
ATOM 904 C CA . LEU A 1 119 ? 45.922 6.265 -68.820 1.00 86.62 119 LEU A CA 1
ATOM 905 C C . LEU A 1 119 ? 44.928 7.364 -68.426 1.00 86.62 119 LEU A C 1
ATOM 907 O O . LEU A 1 119 ? 44.528 7.453 -67.267 1.00 86.62 119 LEU A O 1
ATOM 911 N N . LEU A 1 120 ? 44.485 8.191 -69.379 1.00 86.75 120 LEU A N 1
ATOM 912 C CA . LEU A 1 120 ? 43.452 9.203 -69.131 1.00 86.75 120 LEU A CA 1
ATOM 913 C C . LEU A 1 120 ? 42.090 8.574 -68.806 1.00 86.75 120 LEU A C 1
ATOM 915 O O . LEU A 1 120 ? 41.409 9.053 -67.900 1.00 86.75 120 LEU A O 1
ATOM 919 N N . ALA A 1 121 ? 41.705 7.505 -69.505 1.00 86.69 121 ALA A N 1
ATOM 920 C CA . ALA A 1 121 ? 40.481 6.762 -69.212 1.00 86.69 121 ALA A CA 1
ATOM 921 C C . ALA A 1 121 ? 40.553 6.079 -67.838 1.00 86.69 121 ALA A C 1
ATOM 923 O O . ALA A 1 121 ? 39.614 6.172 -67.052 1.00 86.69 121 ALA A O 1
ATOM 924 N N . GLN A 1 122 ? 41.693 5.468 -67.510 1.00 85.75 122 GLN A N 1
ATOM 925 C CA . GLN A 1 122 ? 41.932 4.838 -66.215 1.00 85.75 122 GLN A CA 1
ATOM 926 C C . GLN A 1 122 ? 41.927 5.857 -65.073 1.00 85.75 122 GLN A C 1
ATOM 928 O O . GLN A 1 122 ? 41.360 5.596 -64.016 1.00 85.75 122 GLN A O 1
ATOM 933 N N . ARG A 1 123 ? 42.497 7.047 -65.288 1.00 85.38 123 ARG A N 1
ATOM 934 C CA . ARG A 1 123 ? 42.401 8.153 -64.332 1.00 85.38 123 ARG A CA 1
ATOM 935 C C . ARG A 1 123 ? 40.947 8.567 -64.102 1.00 85.38 123 ARG A C 1
ATOM 937 O O . ARG A 1 123 ? 40.561 8.740 -62.952 1.00 85.38 123 ARG A O 1
ATOM 944 N N . ALA A 1 124 ? 40.157 8.731 -65.163 1.00 86.81 124 ALA A N 1
ATOM 945 C CA . ALA A 1 124 ? 38.748 9.106 -65.040 1.00 86.81 124 ALA A CA 1
ATOM 946 C C . ALA A 1 124 ? 37.934 8.046 -64.273 1.00 86.81 124 ALA A C 1
ATOM 948 O O . ALA A 1 124 ? 37.094 8.395 -63.446 1.00 86.81 124 ALA A O 1
ATOM 949 N N . GLU A 1 125 ? 38.227 6.764 -64.498 1.00 86.25 125 GLU A N 1
ATOM 950 C CA . GLU A 1 125 ? 37.624 5.648 -63.764 1.00 86.25 125 GLU A CA 1
ATOM 951 C C . GLU A 1 125 ? 38.012 5.664 -62.276 1.00 86.25 125 GLU A C 1
ATOM 953 O O . GLU A 1 125 ? 37.149 5.585 -61.405 1.00 86.25 125 GLU A O 1
ATOM 958 N N . LEU A 1 126 ? 39.296 5.858 -61.957 1.00 84.12 126 LEU A N 1
ATOM 959 C CA . LEU A 1 126 ? 39.761 5.977 -60.570 1.00 84.12 126 LEU A CA 1
ATOM 960 C C . LEU A 1 126 ? 39.159 7.197 -59.854 1.00 84.12 126 LEU A C 1
ATOM 962 O O . LEU A 1 126 ? 38.840 7.121 -58.669 1.00 84.12 126 LEU A O 1
ATOM 966 N N . GLU A 1 127 ? 38.974 8.319 -60.556 1.00 87.31 127 GLU A N 1
ATOM 967 C CA . GLU A 1 127 ? 38.293 9.504 -60.018 1.00 87.31 127 GLU A CA 1
ATOM 968 C C . GLU A 1 127 ? 36.816 9.220 -59.708 1.00 87.31 127 GLU A C 1
ATOM 970 O O . GLU A 1 127 ? 36.327 9.619 -58.647 1.00 87.31 127 GLU A O 1
ATOM 975 N N . ALA A 1 128 ? 36.119 8.487 -60.583 1.00 86.44 128 ALA A N 1
ATOM 976 C CA . ALA A 1 128 ? 34.742 8.061 -60.343 1.00 86.44 128 ALA A CA 1
ATOM 977 C C . ALA A 1 128 ? 34.642 7.125 -59.125 1.00 86.44 128 ALA A C 1
ATOM 979 O O . ALA A 1 128 ? 33.803 7.348 -58.248 1.00 86.44 128 ALA A O 1
ATOM 980 N N . GLN A 1 129 ? 35.547 6.146 -59.017 1.00 85.50 129 GLN A N 1
ATOM 981 C CA . GLN A 1 129 ? 35.623 5.236 -57.871 1.00 85.50 129 GLN A CA 1
ATOM 982 C C . GLN A 1 129 ? 35.935 5.979 -56.565 1.00 85.50 129 GLN A C 1
ATOM 984 O O . GLN A 1 129 ? 35.329 5.697 -55.532 1.00 85.50 129 GLN A O 1
ATOM 989 N N . LEU A 1 130 ? 36.825 6.977 -56.589 1.00 86.25 130 LEU A N 1
ATOM 990 C CA . LEU A 1 130 ? 37.137 7.796 -55.414 1.00 86.25 130 LEU A CA 1
ATOM 991 C C . LEU A 1 130 ? 35.909 8.575 -54.932 1.00 86.25 130 LEU A C 1
ATOM 993 O O . LEU A 1 130 ? 35.614 8.578 -53.733 1.00 86.25 130 LEU A O 1
ATOM 997 N N . GLU A 1 131 ? 35.165 9.213 -55.838 1.00 87.62 131 GLU A N 1
ATOM 998 C CA . GLU A 1 131 ? 33.925 9.893 -55.458 1.00 87.62 131 GLU A CA 1
ATOM 999 C C . GLU A 1 131 ? 32.868 8.901 -54.949 1.00 87.62 131 GLU A C 1
ATOM 1001 O O . GLU A 1 131 ? 32.212 9.178 -53.939 1.00 87.62 131 GLU A O 1
ATOM 1006 N N . GLU A 1 132 ? 32.761 7.705 -55.533 1.00 86.38 132 GLU A N 1
ATOM 1007 C CA . GLU A 1 132 ? 31.911 6.643 -54.989 1.00 86.38 132 GLU A CA 1
ATOM 1008 C C . GLU A 1 132 ? 32.330 6.274 -53.555 1.00 86.38 132 GLU A C 1
ATOM 1010 O O . GLU A 1 132 ? 31.493 6.289 -52.646 1.00 86.38 132 GLU A O 1
ATOM 1015 N N . PHE A 1 133 ? 33.621 6.062 -53.288 1.00 83.88 133 PHE A N 1
ATOM 1016 C CA . PHE A 1 133 ? 34.117 5.768 -51.940 1.00 83.88 133 PHE A CA 1
ATOM 1017 C C . PHE A 1 133 ? 33.854 6.895 -50.957 1.00 83.88 133 PHE A C 1
ATOM 1019 O O . PHE A 1 133 ? 33.450 6.650 -49.820 1.00 83.88 133 PHE A O 1
ATOM 1026 N N . LYS A 1 134 ? 34.013 8.142 -51.382 1.00 89.50 134 LYS A N 1
ATOM 1027 C CA . LYS A 1 134 ? 33.701 9.306 -50.558 1.00 89.50 134 LYS A CA 1
ATOM 1028 C C . LYS A 1 134 ? 32.214 9.370 -50.220 1.00 89.50 134 LYS A C 1
ATOM 1030 O O . LYS A 1 134 ? 31.860 9.695 -49.082 1.00 89.50 134 LYS A O 1
ATOM 1035 N N . THR A 1 135 ? 31.322 9.040 -51.154 1.00 87.69 135 THR A N 1
ATOM 1036 C CA . THR A 1 135 ? 29.882 8.966 -50.859 1.00 87.69 135 THR A CA 1
ATOM 1037 C C . THR A 1 135 ? 29.550 7.806 -49.915 1.00 87.69 135 THR A C 1
ATOM 1039 O O . THR A 1 135 ? 28.822 8.016 -48.938 1.00 87.69 135 THR A O 1
ATOM 1042 N N . LYS A 1 136 ? 30.143 6.622 -50.124 1.00 84.69 136 LYS A N 1
ATOM 1043 C CA . LYS A 1 136 ? 29.997 5.445 -49.251 1.00 84.69 136 LYS A CA 1
ATOM 1044 C C . LYS A 1 136 ? 30.516 5.722 -47.836 1.00 84.69 136 LYS A C 1
ATOM 1046 O O . LYS A 1 136 ? 29.804 5.473 -46.864 1.00 84.69 136 LYS A O 1
ATOM 1051 N N . LEU A 1 137 ? 31.692 6.331 -47.696 1.00 87.62 137 LEU A N 1
ATOM 1052 C CA . LEU A 1 137 ? 32.266 6.724 -46.407 1.00 87.62 137 LEU A CA 1
ATOM 1053 C C . LEU A 1 137 ? 31.362 7.718 -45.671 1.00 87.62 137 LEU A C 1
ATOM 1055 O O . LEU A 1 137 ? 31.072 7.540 -44.488 1.00 87.62 137 LEU A O 1
ATOM 1059 N N . ASN A 1 138 ? 30.848 8.730 -46.376 1.00 88.31 138 ASN A N 1
ATOM 1060 C CA . ASN A 1 138 ? 29.902 9.685 -45.800 1.00 88.31 138 ASN A CA 1
ATOM 1061 C C . ASN A 1 138 ? 28.600 9.012 -45.340 1.00 88.31 138 ASN A C 1
ATOM 1063 O O . ASN A 1 138 ? 28.054 9.377 -44.295 1.00 88.31 138 ASN A O 1
ATOM 1067 N N . ARG A 1 139 ? 28.094 8.025 -46.092 1.00 87.56 139 ARG A N 1
ATOM 1068 C CA . ARG A 1 139 ? 26.919 7.236 -45.696 1.00 87.56 139 ARG A CA 1
ATOM 1069 C C . ARG A 1 139 ? 27.208 6.402 -44.449 1.00 87.56 139 ARG A C 1
ATOM 1071 O O . ARG A 1 139 ? 26.436 6.476 -43.498 1.00 87.56 139 ARG A O 1
ATOM 1078 N N . SER A 1 140 ? 28.337 5.696 -44.416 1.00 85.38 140 SER A N 1
ATOM 1079 C CA . SER A 1 140 ? 28.772 4.911 -43.255 1.00 85.38 140 SER A CA 1
ATOM 1080 C C . SER A 1 140 ? 28.916 5.784 -42.004 1.00 85.38 140 SER A C 1
ATOM 1082 O O . SER A 1 140 ? 28.349 5.476 -40.958 1.00 85.38 140 SER A O 1
ATOM 1084 N N . HIS A 1 141 ? 29.549 6.954 -42.117 1.00 87.88 141 HIS A N 1
ATOM 1085 C CA . HIS A 1 141 ? 29.676 7.894 -41.001 1.00 87.88 141 HIS A CA 1
ATOM 1086 C C . HIS A 1 141 ? 28.311 8.366 -40.462 1.00 87.88 141 HIS A C 1
ATOM 1088 O O . HIS A 1 141 ? 28.103 8.455 -39.245 1.00 87.88 141 HIS A O 1
ATOM 1094 N N . LYS A 1 142 ? 27.346 8.644 -41.351 1.00 91.81 142 LYS A N 1
ATOM 1095 C CA . LYS A 1 142 ? 25.968 8.985 -40.955 1.00 91.81 142 LYS A CA 1
ATOM 1096 C C . LYS A 1 142 ? 25.276 7.821 -40.240 1.00 91.81 142 LYS A C 1
ATOM 1098 O O . LYS A 1 142 ? 24.610 8.058 -39.228 1.00 91.81 142 LYS A O 1
ATOM 1103 N N . LEU A 1 143 ? 25.460 6.589 -40.717 1.00 89.38 143 LEU A N 1
ATOM 1104 C CA . LEU A 1 143 ? 24.924 5.385 -40.073 1.00 89.38 143 LEU A CA 1
ATOM 1105 C C . LEU A 1 143 ? 25.524 5.196 -38.676 1.00 89.38 143 LEU A C 1
ATOM 1107 O O . LEU A 1 143 ? 24.778 5.093 -37.708 1.00 89.38 143 LEU A O 1
ATOM 1111 N N . VAL A 1 144 ? 26.849 5.277 -38.534 1.00 89.38 144 VAL A N 1
ATOM 1112 C CA . VAL A 1 144 ? 27.543 5.185 -37.237 1.00 89.38 144 VAL A CA 1
ATOM 1113 C C . VAL A 1 144 ? 27.043 6.247 -36.254 1.00 89.38 144 VAL A C 1
ATOM 1115 O O . VAL A 1 144 ? 26.733 5.943 -35.101 1.00 89.38 144 VAL A O 1
ATOM 1118 N N . THR A 1 145 ? 26.891 7.493 -36.707 1.00 91.88 145 THR A N 1
ATOM 1119 C CA . THR A 1 145 ? 26.369 8.582 -35.864 1.00 91.88 145 THR A CA 1
ATOM 1120 C C . THR A 1 145 ? 24.932 8.303 -35.411 1.00 91.88 145 THR A C 1
ATOM 1122 O O . THR A 1 145 ? 24.586 8.520 -34.246 1.00 91.88 145 THR A O 1
ATOM 1125 N N . THR A 1 146 ? 24.101 7.775 -36.312 1.00 90.62 146 THR A N 1
ATOM 1126 C CA . THR A 1 146 ? 22.710 7.405 -36.018 1.00 90.62 146 THR A CA 1
ATOM 1127 C C . THR A 1 146 ? 22.642 6.254 -35.019 1.00 90.62 146 THR A C 1
ATOM 1129 O O . THR A 1 146 ? 21.927 6.359 -34.021 1.00 90.62 146 THR A O 1
ATOM 1132 N N . LEU A 1 147 ? 23.445 5.206 -35.215 1.00 90.31 147 LEU A N 1
ATOM 1133 C CA . LEU A 1 147 ? 23.546 4.061 -34.309 1.00 90.31 147 LEU A CA 1
ATOM 1134 C C . LEU A 1 147 ? 24.015 4.482 -32.913 1.00 90.31 147 LEU A C 1
ATOM 1136 O O . LEU A 1 147 ? 23.436 4.055 -31.914 1.00 90.31 147 LEU A O 1
ATOM 1140 N N . HIS A 1 148 ? 24.994 5.385 -32.805 1.00 92.75 148 HIS A N 1
ATOM 1141 C CA . HIS A 1 148 ? 25.386 5.948 -31.510 1.00 92.75 148 HIS A CA 1
ATOM 1142 C C . HIS A 1 148 ? 24.248 6.729 -30.843 1.00 92.75 148 HIS A C 1
ATOM 1144 O O . HIS A 1 148 ? 24.040 6.604 -29.632 1.00 92.75 148 HIS A O 1
ATOM 1150 N N . GLY A 1 149 ? 23.487 7.510 -31.614 1.00 93.31 149 GLY A N 1
ATOM 1151 C CA . GLY A 1 149 ? 22.292 8.197 -31.126 1.00 93.31 149 GLY A CA 1
ATOM 1152 C C . GLY A 1 149 ? 21.240 7.221 -30.594 1.00 93.31 149 GLY A C 1
ATOM 1153 O O . GLY A 1 149 ? 20.735 7.396 -29.481 1.00 93.31 149 GLY A O 1
ATOM 1154 N N . GLN A 1 150 ? 20.957 6.156 -31.345 1.00 92.06 150 GLN A N 1
ATOM 1155 C CA . GLN A 1 150 ? 20.024 5.102 -30.949 1.00 92.06 150 GLN A CA 1
ATOM 1156 C C . GLN A 1 150 ? 20.506 4.343 -29.705 1.00 92.06 150 GLN A C 1
ATOM 1158 O O . GLN A 1 150 ? 19.716 4.128 -28.785 1.00 92.06 150 GLN A O 1
ATOM 1163 N N . ASN A 1 151 ? 21.797 4.016 -29.605 1.00 93.31 151 ASN A N 1
ATOM 1164 C CA . ASN A 1 151 ? 22.374 3.345 -28.438 1.00 93.31 151 ASN A CA 1
ATOM 1165 C C . ASN A 1 151 ? 22.228 4.195 -27.159 1.00 93.31 151 ASN A C 1
ATOM 1167 O O . ASN A 1 151 ? 21.789 3.706 -26.114 1.00 93.31 151 ASN A O 1
ATOM 1171 N N . ARG A 1 152 ? 22.473 5.511 -27.244 1.00 93.50 152 ARG A N 1
ATOM 1172 C CA . ARG A 1 152 ? 22.219 6.434 -26.121 1.00 93.50 152 ARG A CA 1
ATOM 1173 C C . ARG A 1 152 ? 20.746 6.433 -25.705 1.00 93.50 152 ARG A C 1
ATOM 1175 O O . ARG A 1 152 ? 20.441 6.389 -24.513 1.00 93.50 152 ARG A O 1
ATOM 1182 N N . GLN A 1 153 ? 19.822 6.439 -26.669 1.00 94.44 153 GLN A N 1
ATOM 1183 C CA . GLN A 1 153 ? 18.387 6.358 -26.380 1.00 94.44 153 GLN A CA 1
ATOM 1184 C C . GLN A 1 153 ? 17.991 5.013 -25.758 1.00 94.44 153 GLN A C 1
ATOM 1186 O O . GLN A 1 153 ? 17.154 4.984 -24.854 1.00 94.44 153 GLN A O 1
ATOM 1191 N N . MET A 1 154 ? 18.580 3.907 -26.216 1.00 93.88 154 MET A N 1
ATOM 1192 C CA . MET A 1 154 ? 18.336 2.572 -25.675 1.00 93.88 154 MET A CA 1
ATOM 1193 C C . MET A 1 154 ? 18.823 2.475 -24.229 1.00 93.88 154 MET A C 1
ATOM 1195 O O . MET A 1 154 ? 18.047 2.096 -23.357 1.00 93.88 154 MET A O 1
ATOM 1199 N N . THR A 1 155 ? 20.042 2.937 -23.950 1.00 93.94 155 THR A N 1
ATOM 1200 C CA . THR A 1 155 ? 20.597 3.014 -22.591 1.00 93.94 155 THR A CA 1
ATOM 1201 C C . THR A 1 155 ? 19.705 3.850 -21.664 1.00 93.94 155 THR A C 1
ATOM 1203 O O . THR A 1 155 ? 19.381 3.427 -20.554 1.00 93.94 155 THR A O 1
ATOM 1206 N N . ALA A 1 156 ? 19.201 4.998 -22.133 1.00 93.56 156 ALA A N 1
ATOM 1207 C CA . ALA A 1 156 ? 18.262 5.814 -21.360 1.00 93.56 156 ALA A CA 1
ATOM 1208 C C . ALA A 1 156 ? 16.927 5.094 -21.085 1.00 93.56 156 ALA A C 1
ATOM 1210 O O . ALA A 1 156 ? 16.354 5.235 -20.002 1.00 93.56 156 ALA A O 1
ATOM 1211 N N . LYS A 1 157 ? 16.414 4.310 -22.045 1.00 94.00 157 LYS A N 1
ATOM 1212 C CA . LYS A 1 157 ? 15.210 3.483 -21.851 1.00 94.00 157 LYS A CA 1
ATOM 1213 C C . LYS A 1 157 ? 15.456 2.360 -20.843 1.00 94.00 157 LYS A C 1
ATOM 1215 O O . LYS A 1 157 ? 14.604 2.155 -19.986 1.00 94.00 157 LYS A O 1
ATOM 1220 N N . VAL A 1 158 ? 16.607 1.691 -20.893 1.00 95.00 158 VAL A N 1
ATOM 1221 C CA . VAL A 1 158 ? 16.994 0.661 -19.912 1.00 95.00 158 VAL A CA 1
ATOM 1222 C C . VAL A 1 158 ? 17.036 1.247 -18.499 1.00 95.00 158 VAL A C 1
ATOM 1224 O O . VAL A 1 158 ? 16.441 0.675 -17.588 1.00 95.00 158 VAL A O 1
ATOM 1227 N N . GLY A 1 159 ? 17.618 2.439 -18.322 1.00 94.06 159 GLY A N 1
ATOM 1228 C CA . GLY A 1 159 ? 17.600 3.140 -17.032 1.00 94.06 159 GLY A CA 1
ATOM 1229 C C . GLY A 1 159 ? 16.183 3.429 -16.518 1.00 94.06 159 GLY A C 1
ATOM 1230 O O . GLY A 1 159 ? 15.899 3.245 -15.336 1.00 94.06 159 GLY A O 1
ATOM 1231 N N . LYS A 1 160 ? 15.255 3.811 -17.409 1.00 95.69 160 LYS A N 1
ATOM 1232 C CA . LYS A 1 160 ? 13.835 3.999 -17.055 1.00 95.69 160 LYS A CA 1
ATOM 1233 C C . LYS A 1 160 ? 13.131 2.693 -16.686 1.00 95.69 160 LYS A C 1
ATOM 1235 O O . LYS A 1 160 ? 12.294 2.695 -15.793 1.00 95.69 160 LYS A O 1
ATOM 1240 N N . VAL A 1 161 ? 13.435 1.589 -17.365 1.00 96.00 161 VAL A N 1
ATOM 1241 C CA . VAL A 1 161 ? 12.865 0.276 -17.023 1.00 96.00 161 VAL A CA 1
ATOM 1242 C C . VAL A 1 161 ? 13.350 -0.164 -15.645 1.00 96.00 161 VAL A C 1
ATOM 1244 O O . VAL A 1 161 ? 12.536 -0.565 -14.822 1.00 96.00 161 VAL A O 1
ATOM 1247 N N . SER A 1 162 ? 14.644 -0.000 -15.360 1.00 95.50 162 SER A N 1
ATOM 1248 C CA . SER A 1 162 ? 15.218 -0.306 -14.047 1.00 95.50 162 SER A CA 1
ATOM 1249 C C . SER A 1 162 ? 14.566 0.512 -12.924 1.00 95.50 162 SER A C 1
ATOM 1251 O O . SER A 1 162 ? 14.187 -0.048 -11.896 1.00 95.50 162 SER A O 1
ATOM 1253 N N . SER A 1 163 ? 14.337 1.815 -13.131 1.00 96.19 163 SER A N 1
ATOM 1254 C CA . SER A 1 163 ? 13.669 2.647 -12.121 1.00 96.19 163 SER A CA 1
ATOM 1255 C C . SER A 1 163 ? 12.190 2.298 -11.934 1.00 96.19 163 SER A C 1
ATOM 1257 O O . SER A 1 163 ? 11.693 2.306 -10.807 1.00 96.19 163 SER A O 1
ATOM 1259 N N . LEU A 1 164 ? 11.481 1.944 -13.010 1.00 96.12 164 LEU A N 1
ATOM 1260 C CA . LEU A 1 164 ? 10.103 1.458 -12.923 1.00 96.12 164 LEU A CA 1
ATOM 1261 C C . LEU A 1 164 ? 10.017 0.116 -12.192 1.00 96.12 164 LEU A C 1
ATOM 1263 O O . LEU A 1 164 ? 9.108 -0.065 -11.387 1.00 96.12 164 LEU A O 1
ATOM 1267 N N . GLN A 1 165 ? 10.969 -0.789 -12.419 1.00 96.25 165 GLN A N 1
ATOM 1268 C CA . GLN A 1 165 ? 11.048 -2.066 -11.714 1.00 96.25 165 GLN A CA 1
ATOM 1269 C C . GLN A 1 165 ? 11.310 -1.863 -10.216 1.00 96.25 165 GLN A C 1
ATOM 1271 O O . GLN A 1 165 ? 10.618 -2.458 -9.392 1.00 96.25 165 GLN A O 1
ATOM 1276 N N . ALA A 1 166 ? 12.231 -0.964 -9.852 1.00 96.69 166 ALA A N 1
ATOM 1277 C CA . ALA A 1 166 ? 12.469 -0.605 -8.454 1.00 96.69 166 ALA A CA 1
ATOM 1278 C C . ALA A 1 166 ? 11.206 -0.024 -7.793 1.00 96.69 166 ALA A C 1
ATOM 1280 O O . ALA A 1 166 ? 10.833 -0.424 -6.692 1.00 96.69 166 ALA A O 1
ATOM 1281 N N . ARG A 1 167 ? 10.485 0.861 -8.497 1.00 96.75 167 ARG A N 1
ATOM 1282 C CA . ARG A 1 167 ? 9.216 1.420 -8.008 1.00 96.75 167 ARG A CA 1
ATOM 1283 C C . ARG A 1 167 ? 8.122 0.360 -7.871 1.00 96.75 167 ARG A C 1
ATOM 1285 O O . ARG A 1 167 ? 7.342 0.416 -6.926 1.00 96.75 167 ARG A O 1
ATOM 1292 N N . GLN A 1 168 ? 8.045 -0.594 -8.796 1.00 97.25 168 GLN A N 1
ATOM 1293 C CA . GLN A 1 168 ? 7.102 -1.709 -8.708 1.00 97.25 168 GLN A CA 1
ATOM 1294 C C . GLN A 1 168 ? 7.383 -2.573 -7.476 1.00 97.25 168 GLN A C 1
ATOM 1296 O O . GLN A 1 168 ? 6.447 -2.969 -6.787 1.00 97.25 168 GLN A O 1
ATOM 1301 N N . GLN A 1 169 ? 8.657 -2.840 -7.184 1.00 97.31 169 GLN A N 1
ATOM 1302 C CA . GLN A 1 169 ? 9.046 -3.597 -6.001 1.00 97.31 169 GLN A CA 1
ATOM 1303 C C . GLN A 1 169 ? 8.679 -2.852 -4.714 1.00 97.31 169 GLN A C 1
ATOM 1305 O O . GLN A 1 169 ? 8.016 -3.431 -3.861 1.00 97.31 169 GLN A O 1
ATOM 1310 N N . GLN A 1 170 ? 8.965 -1.548 -4.639 1.00 97.88 170 GLN A N 1
ATOM 1311 C CA . GLN A 1 170 ? 8.552 -0.717 -3.506 1.00 97.88 170 GLN A CA 1
ATOM 1312 C C . GLN A 1 170 ? 7.027 -0.738 -3.293 1.00 97.88 170 GLN A C 1
ATOM 1314 O O . GLN A 1 170 ? 6.562 -0.920 -2.172 1.00 97.88 170 GLN A O 1
ATOM 1319 N N . LEU A 1 171 ? 6.234 -0.600 -4.361 1.00 97.19 171 LEU A N 1
ATOM 1320 C CA . LEU A 1 171 ? 4.770 -0.653 -4.262 1.00 97.19 171 LEU A CA 1
ATOM 1321 C C . LEU A 1 171 ? 4.261 -2.031 -3.815 1.00 97.19 171 LEU A C 1
ATOM 1323 O O . LEU A 1 171 ? 3.273 -2.115 -3.089 1.00 97.19 171 LEU A O 1
ATOM 1327 N N . ASN A 1 172 ? 4.915 -3.116 -4.236 1.00 97.62 172 ASN A N 1
ATOM 1328 C CA . ASN A 1 172 ? 4.576 -4.460 -3.769 1.00 97.62 172 ASN A CA 1
ATOM 1329 C C . ASN A 1 172 ? 4.878 -4.631 -2.276 1.00 97.62 172 ASN A C 1
ATOM 1331 O O . ASN A 1 172 ? 4.065 -5.219 -1.558 1.00 97.62 172 ASN A O 1
ATOM 1335 N N . ASP A 1 173 ? 6.000 -4.084 -1.807 1.00 98.00 173 ASP A N 1
ATOM 1336 C CA . ASP A 1 173 ? 6.362 -4.096 -0.393 1.00 98.00 173 ASP A CA 1
ATOM 1337 C C . ASP A 1 173 ? 5.345 -3.284 0.427 1.00 98.00 173 ASP A C 1
ATOM 1339 O O . ASP A 1 173 ? 4.807 -3.798 1.409 1.00 98.00 173 ASP A O 1
ATOM 1343 N N . GLU A 1 174 ? 4.972 -2.081 -0.025 1.00 97.62 174 GLU A N 1
ATOM 1344 C CA . GLU A 1 174 ? 3.922 -1.255 0.596 1.00 97.62 174 GLU A CA 1
ATOM 1345 C C . GLU A 1 174 ? 2.564 -1.982 0.640 1.00 97.62 174 GLU A C 1
ATOM 1347 O O . GLU A 1 174 ? 1.892 -2.002 1.674 1.00 97.62 174 GLU A O 1
ATOM 1352 N N . LEU A 1 175 ? 2.163 -2.654 -0.446 1.00 97.81 175 LEU A N 1
ATOM 1353 C CA . LEU A 1 175 ? 0.939 -3.462 -0.472 1.00 97.81 175 LEU A CA 1
ATOM 1354 C C . LEU A 1 175 ? 0.997 -4.640 0.505 1.00 97.81 175 LEU A C 1
ATOM 1356 O O . LEU A 1 175 ? -0.019 -4.981 1.116 1.00 97.81 175 LEU A O 1
ATOM 1360 N N . SER A 1 176 ? 2.160 -5.276 0.658 1.00 97.81 176 SER A N 1
ATOM 1361 C CA . SER A 1 176 ? 2.341 -6.363 1.623 1.00 97.81 176 SER A CA 1
ATOM 1362 C C . SER A 1 176 ? 2.203 -5.861 3.064 1.00 97.81 176 SER A C 1
ATOM 1364 O O . SER A 1 176 ? 1.500 -6.485 3.860 1.00 97.81 176 SER A O 1
ATOM 1366 N N . GLN A 1 177 ? 2.762 -4.685 3.368 1.00 97.88 177 GLN A N 1
ATOM 1367 C CA . GLN A 1 177 ? 2.646 -4.039 4.675 1.00 97.88 177 GLN A CA 1
ATOM 1368 C C . GLN A 1 177 ? 1.197 -3.644 4.972 1.00 97.88 177 GLN A C 1
ATOM 1370 O O . GLN A 1 177 ? 0.684 -3.957 6.045 1.00 97.88 177 GLN A O 1
ATOM 1375 N N . LEU A 1 178 ? 0.492 -3.041 4.010 1.00 97.00 178 LEU A N 1
ATOM 1376 C CA . LEU A 1 178 ? -0.924 -2.692 4.164 1.00 97.00 178 LEU A CA 1
ATOM 1377 C C . LEU A 1 178 ? -1.805 -3.927 4.388 1.00 97.00 178 LEU A C 1
ATOM 1379 O O . LEU A 1 178 ? -2.741 -3.884 5.186 1.00 97.00 178 LEU A O 1
ATOM 1383 N N . ARG A 1 179 ? -1.506 -5.050 3.722 1.00 97.31 179 ARG A N 1
ATOM 1384 C CA . ARG A 1 179 ? -2.207 -6.321 3.968 1.00 97.31 179 ARG A CA 1
ATOM 1385 C C . ARG A 1 179 ? -1.971 -6.833 5.385 1.00 97.31 179 ARG A C 1
ATOM 1387 O O . ARG A 1 179 ? -2.933 -7.237 6.033 1.00 97.31 179 ARG A O 1
ATOM 1394 N N . GLN A 1 180 ? -0.734 -6.774 5.877 1.00 97.69 180 GLN A N 1
ATOM 1395 C CA . GLN A 1 180 ? -0.411 -7.165 7.252 1.00 97.69 180 GLN A CA 1
ATOM 1396 C C . GLN A 1 180 ? -1.113 -6.267 8.278 1.00 97.69 180 GLN A C 1
ATOM 1398 O O . GLN A 1 180 ? -1.714 -6.780 9.220 1.00 97.69 180 GLN A O 1
ATOM 1403 N N . GLN A 1 181 ? -1.109 -4.948 8.068 1.00 97.69 181 GLN A N 1
ATOM 1404 C CA . GLN A 1 181 ? -1.819 -3.995 8.927 1.00 97.69 181 GLN A CA 1
ATOM 1405 C C . GLN A 1 181 ? -3.328 -4.254 8.941 1.00 97.69 181 GLN A C 1
ATOM 1407 O O . GLN A 1 181 ? -3.949 -4.238 10.000 1.00 97.69 181 GLN A O 1
ATOM 1412 N N . ASN A 1 182 ? -3.929 -4.549 7.785 1.00 97.19 182 ASN A N 1
ATOM 1413 C CA . ASN A 1 182 ? -5.348 -4.887 7.704 1.00 97.19 182 ASN A CA 1
ATOM 1414 C C . ASN A 1 182 ? -5.661 -6.197 8.447 1.00 97.19 182 ASN A C 1
ATOM 1416 O O . ASN A 1 182 ? -6.635 -6.273 9.193 1.00 97.19 182 ASN A O 1
ATOM 1420 N N . GLU A 1 183 ? -4.810 -7.217 8.311 1.00 97.88 183 GLU A N 1
ATOM 1421 C CA . GLU A 1 183 ? -4.975 -8.475 9.040 1.00 97.88 183 GLU A CA 1
ATOM 1422 C C . GLU A 1 183 ? -4.857 -8.276 10.560 1.00 97.88 183 GLU A C 1
ATOM 1424 O O . GLU A 1 183 ? -5.657 -8.831 11.318 1.00 97.88 183 GLU A O 1
ATOM 1429 N N . GLN A 1 184 ? -3.902 -7.458 11.011 1.00 97.88 184 GLN A N 1
ATOM 1430 C CA . GLN A 1 184 ? -3.748 -7.082 12.419 1.00 97.88 184 GLN A CA 1
ATOM 1431 C C . GLN A 1 184 ? -4.982 -6.334 12.931 1.00 97.88 184 GLN A C 1
ATOM 1433 O O . GLN A 1 184 ? -5.594 -6.776 13.903 1.00 97.88 184 GLN A O 1
ATOM 1438 N N . ALA A 1 185 ? -5.429 -5.295 12.222 1.00 96.75 185 ALA A N 1
ATOM 1439 C CA . ALA A 1 185 ? -6.632 -4.545 12.572 1.00 96.75 185 ALA A CA 1
ATOM 1440 C C . ALA A 1 185 ? -7.888 -5.438 12.596 1.00 96.75 185 ALA A C 1
ATOM 1442 O O . ALA A 1 185 ? -8.742 -5.312 13.472 1.00 96.75 185 ALA A O 1
ATOM 1443 N N . SER A 1 186 ? -7.999 -6.402 11.675 1.00 97.81 186 SER A N 1
ATOM 1444 C CA . SER A 1 186 ? -9.094 -7.378 11.665 1.00 97.81 186 SER A CA 1
ATOM 1445 C C . SER A 1 186 ? -9.060 -8.296 12.892 1.00 97.81 186 SER A C 1
ATOM 1447 O O . SER A 1 186 ? -10.107 -8.588 13.478 1.00 97.81 186 SER A O 1
ATOM 1449 N N . LYS A 1 187 ? -7.868 -8.742 13.313 1.00 97.81 187 LYS A N 1
ATOM 1450 C CA . LYS A 1 187 ? -7.687 -9.531 14.543 1.00 97.81 187 LYS A CA 1
ATOM 1451 C C . LYS A 1 187 ? -8.053 -8.712 15.780 1.00 97.81 187 LYS A C 1
ATOM 1453 O O . LYS A 1 187 ? -8.805 -9.207 16.617 1.00 97.81 187 LYS A O 1
ATOM 1458 N N . GLU A 1 188 ? -7.598 -7.467 15.866 1.00 97.38 188 GLU A N 1
ATOM 1459 C CA . GLU A 1 188 ? -7.942 -6.548 16.957 1.00 97.38 188 GLU A CA 1
ATOM 1460 C C . GLU A 1 188 ? -9.448 -6.295 17.036 1.00 97.38 188 GLU A C 1
ATOM 1462 O O . GLU A 1 188 ? -10.031 -6.411 18.113 1.00 97.38 188 GLU A O 1
ATOM 1467 N N . LEU A 1 189 ? -10.111 -6.064 15.900 1.00 97.25 189 LEU A N 1
ATOM 1468 C CA . LEU A 1 189 ? -11.561 -5.883 15.847 1.00 97.25 189 LEU A CA 1
ATOM 1469 C C . LEU A 1 189 ? -12.313 -7.132 16.326 1.00 97.25 189 LEU A C 1
ATOM 1471 O O . LEU A 1 189 ? -13.287 -7.025 17.072 1.00 97.25 189 LEU A O 1
ATOM 1475 N N . ARG A 1 190 ? -11.869 -8.333 15.931 1.00 96.81 190 ARG A N 1
ATOM 1476 C CA . ARG A 1 190 ? -12.461 -9.593 16.414 1.00 96.81 190 ARG A CA 1
ATOM 1477 C C . ARG A 1 190 ? -12.266 -9.767 17.916 1.00 96.81 190 ARG A C 1
ATOM 1479 O O . ARG A 1 190 ? -13.198 -10.197 18.590 1.00 96.81 190 ARG A O 1
ATOM 1486 N N . ASN A 1 191 ? -11.087 -9.430 18.429 1.00 97.38 191 ASN A N 1
ATOM 1487 C CA . ASN A 1 191 ? -10.797 -9.496 19.857 1.00 97.38 191 ASN A CA 1
ATOM 1488 C C . ASN A 1 191 ? -11.655 -8.494 20.634 1.00 97.38 191 ASN A C 1
ATOM 1490 O O . ASN A 1 191 ? -12.308 -8.888 21.590 1.00 97.38 191 ASN A O 1
ATOM 1494 N N . SER A 1 192 ? -11.750 -7.246 20.169 1.00 96.25 192 SER A N 1
ATOM 1495 C CA . SER A 1 192 ? -12.614 -6.219 20.761 1.00 96.25 192 SER A CA 1
ATOM 1496 C C . SER A 1 192 ? -14.094 -6.616 20.736 1.00 96.25 192 SER A C 1
ATOM 1498 O O . SER A 1 192 ? -14.816 -6.419 21.709 1.00 96.25 192 SER A O 1
ATOM 1500 N N . LYS A 1 193 ? -14.562 -7.248 19.654 1.00 97.62 193 LYS A N 1
ATOM 1501 C CA . LYS A 1 193 ? -15.931 -7.773 19.590 1.00 97.62 193 LYS A CA 1
ATOM 1502 C C . LYS A 1 193 ? -16.175 -8.867 20.634 1.00 97.62 193 LYS A C 1
ATOM 1504 O O . LYS A 1 193 ? -17.241 -8.881 21.242 1.00 97.62 193 LYS A O 1
ATOM 1509 N N . ARG A 1 194 ? -15.211 -9.772 20.838 1.00 97.06 194 ARG A N 1
ATOM 1510 C CA . ARG A 1 194 ? -15.299 -10.816 21.872 1.00 97.06 194 ARG A CA 1
ATOM 1511 C C . ARG A 1 194 ? -15.315 -10.209 23.270 1.00 97.06 194 ARG A C 1
ATOM 1513 O O . ARG A 1 194 ? -16.215 -10.523 24.031 1.00 97.06 194 ARG A O 1
ATOM 1520 N N . THR A 1 195 ? -14.412 -9.276 23.569 1.00 97.25 195 THR A N 1
ATOM 1521 C CA . THR A 1 195 ? -14.383 -8.628 24.889 1.00 97.25 195 THR A CA 1
ATOM 1522 C C . THR A 1 195 ? -15.662 -7.844 25.177 1.00 97.25 195 THR A C 1
ATOM 1524 O O . THR A 1 195 ? -16.154 -7.888 26.298 1.00 97.25 195 THR A O 1
ATOM 1527 N N . LEU A 1 196 ? -16.246 -7.174 24.177 1.00 96.94 196 LEU A N 1
ATOM 1528 C CA . LEU A 1 196 ? -17.553 -6.525 24.320 1.00 96.94 196 LEU A CA 1
ATOM 1529 C C . LEU A 1 196 ? -18.683 -7.531 24.560 1.00 96.94 196 LEU A C 1
ATOM 1531 O O . LEU A 1 196 ? -19.583 -7.254 25.349 1.00 96.94 196 LEU A O 1
ATOM 1535 N N . GLN A 1 197 ? -18.651 -8.685 23.893 1.00 97.25 197 GLN A N 1
ATOM 1536 C CA . GLN A 1 197 ? -19.633 -9.744 24.110 1.00 97.25 197 GLN A CA 1
ATOM 1537 C C . GLN A 1 197 ? -19.527 -10.314 25.530 1.00 97.25 197 GLN A C 1
ATOM 1539 O O . GLN A 1 197 ? -20.548 -10.430 26.205 1.00 97.25 197 GLN A O 1
ATOM 1544 N N . ASP A 1 198 ? -18.312 -10.590 26.000 1.00 97.62 198 ASP A N 1
ATOM 1545 C CA . ASP A 1 198 ? -18.058 -11.098 27.351 1.00 97.62 198 ASP A CA 1
ATOM 1546 C C . ASP A 1 198 ? -18.467 -10.070 28.417 1.00 97.62 198 ASP A C 1
ATOM 1548 O O . ASP A 1 198 ? -19.147 -10.411 29.382 1.00 97.62 198 ASP A O 1
ATOM 1552 N N . ALA A 1 199 ? -18.141 -8.788 28.215 1.00 96.81 199 ALA A N 1
ATOM 1553 C CA . ALA A 1 199 ? -18.558 -7.710 29.111 1.00 96.81 199 ALA A CA 1
ATOM 1554 C C . ALA A 1 199 ? -20.087 -7.543 29.157 1.00 96.81 199 ALA A C 1
ATOM 1556 O O . ALA A 1 199 ? -20.652 -7.269 30.215 1.00 96.81 199 ALA A O 1
ATOM 1557 N N . ASN A 1 200 ? -20.775 -7.724 28.026 1.00 97.44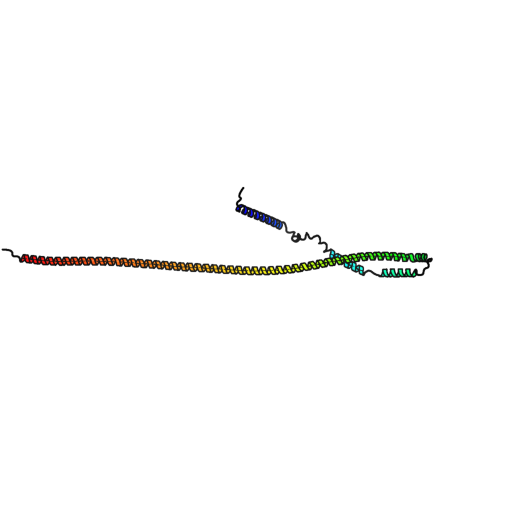 200 ASN A N 1
ATOM 1558 C CA . ASN A 1 200 ? -22.234 -7.663 27.979 1.00 97.44 200 ASN A CA 1
ATOM 1559 C C . ASN A 1 200 ? -22.879 -8.848 28.719 1.00 97.44 200 ASN A C 1
ATOM 1561 O O . ASN A 1 200 ? -23.854 -8.657 29.442 1.00 97.44 200 ASN A O 1
ATOM 1565 N N . LEU A 1 201 ? -22.307 -10.051 28.590 1.00 97.44 201 LEU A N 1
ATOM 1566 C CA . LEU A 1 201 ? -22.738 -11.223 29.359 1.00 97.44 201 LEU A CA 1
ATOM 1567 C C . LEU A 1 201 ? -22.543 -10.998 30.863 1.00 97.44 201 LEU A C 1
ATOM 1569 O O . LEU A 1 201 ? -23.490 -11.172 31.623 1.00 97.44 201 LEU A O 1
ATOM 1573 N N . GLN A 1 202 ? -21.374 -10.505 31.283 1.00 96.81 202 GLN A N 1
ATOM 1574 C CA . GLN A 1 202 ? -21.114 -10.171 32.689 1.00 96.81 202 GLN A CA 1
ATOM 1575 C C . GLN A 1 202 ? -22.089 -9.119 33.228 1.00 96.81 202 GLN A C 1
ATOM 1577 O O . GLN A 1 202 ? -22.594 -9.251 34.340 1.00 96.81 202 GLN A O 1
ATOM 1582 N N . MET A 1 203 ? -22.401 -8.083 32.442 1.00 96.25 203 MET A N 1
ATOM 1583 C CA . MET A 1 203 ? -23.393 -7.079 32.835 1.00 96.25 203 MET A CA 1
ATOM 1584 C C . MET A 1 203 ? -24.784 -7.703 33.012 1.00 96.25 203 MET A C 1
ATOM 1586 O O . MET A 1 203 ? -25.512 -7.348 33.940 1.00 96.25 203 MET A O 1
ATOM 1590 N N . GLN A 1 204 ? -25.168 -8.625 32.128 1.00 96.44 204 GLN A N 1
ATOM 1591 C CA . GLN A 1 204 ? -26.449 -9.317 32.214 1.00 96.44 204 GLN A CA 1
ATOM 1592 C C . GLN A 1 204 ? -26.517 -10.224 33.449 1.00 96.44 204 GLN A C 1
ATOM 1594 O O . GLN A 1 204 ? -27.526 -10.208 34.153 1.00 96.44 204 GLN A O 1
ATOM 1599 N N . GLU A 1 205 ? -25.442 -10.952 33.749 1.00 96.75 205 GLU A N 1
ATOM 1600 C CA . GLU A 1 205 ? -25.319 -11.766 34.961 1.00 96.75 205 GLU A CA 1
ATOM 1601 C C . GLU A 1 205 ? -25.409 -10.906 36.228 1.00 96.75 205 GLU A C 1
ATOM 1603 O O . GLU A 1 205 ? -26.182 -11.225 37.130 1.00 96.75 205 GLU A O 1
ATOM 1608 N N . GLN A 1 206 ? -24.705 -9.770 36.279 1.00 96.31 206 GLN A N 1
ATOM 1609 C CA . GLN A 1 206 ? -24.785 -8.832 37.406 1.00 96.31 206 GLN A CA 1
ATOM 1610 C C . GLN A 1 206 ? -26.194 -8.262 37.593 1.00 96.31 206 GLN A C 1
ATOM 1612 O O . GLN A 1 206 ? -26.668 -8.144 38.722 1.00 96.31 206 GLN A O 1
ATOM 1617 N N . ARG A 1 207 ? -26.900 -7.935 36.503 1.00 95.62 207 ARG A N 1
ATOM 1618 C CA . ARG A 1 207 ? -28.302 -7.494 36.588 1.00 95.62 207 ARG A CA 1
ATOM 1619 C C . ARG A 1 207 ? -29.200 -8.577 37.172 1.00 95.62 207 ARG A C 1
ATOM 1621 O O . ARG A 1 207 ? -29.981 -8.278 38.066 1.00 95.62 207 ARG A O 1
ATOM 1628 N N . GLN A 1 208 ? -29.061 -9.820 36.713 1.00 95.81 208 GLN A N 1
ATOM 1629 C CA . GLN A 1 208 ? -29.841 -10.940 37.245 1.00 95.81 208 GLN A CA 1
ATOM 1630 C C . GLN A 1 208 ? -29.542 -11.191 38.728 1.00 95.81 208 GLN A C 1
ATOM 1632 O O . GLN A 1 208 ? -30.463 -11.451 39.501 1.00 95.81 208 GLN A O 1
ATOM 1637 N N . GLN A 1 209 ? -28.277 -11.075 39.140 1.00 95.75 209 GLN A N 1
ATOM 1638 C CA . GLN A 1 209 ? -27.886 -11.177 40.548 1.00 95.75 209 GLN A CA 1
ATOM 1639 C C . GLN A 1 209 ? -28.539 -10.077 41.388 1.00 95.75 209 GLN A C 1
ATOM 1641 O O . GLN A 1 209 ? -29.192 -10.388 42.380 1.00 95.75 209 GLN A O 1
ATOM 1646 N N . HIS A 1 210 ? -28.462 -8.815 40.960 1.00 94.62 210 HIS A N 1
ATOM 1647 C CA . HIS A 1 210 ? -29.109 -7.709 41.666 1.00 94.62 210 HIS A CA 1
ATOM 1648 C C . HIS A 1 210 ? -30.635 -7.838 41.720 1.00 94.62 210 HIS A C 1
ATOM 1650 O O . HIS A 1 210 ? -31.235 -7.542 42.751 1.00 94.62 210 HIS A O 1
ATOM 1656 N N . GLU A 1 211 ? -31.281 -8.298 40.647 1.00 95.62 211 GLU A N 1
ATOM 1657 C CA . GLU A 1 211 ? -32.723 -8.563 40.643 1.00 95.62 211 GLU A CA 1
ATOM 1658 C C . GLU A 1 211 ? -33.095 -9.672 41.638 1.00 95.62 211 GLU A C 1
ATOM 1660 O O . GLU A 1 211 ? -34.066 -9.531 42.387 1.00 95.62 211 GLU A O 1
ATOM 1665 N N . ALA A 1 212 ? -32.307 -10.750 41.698 1.00 95.81 212 ALA A N 1
ATOM 1666 C CA . ALA A 1 212 ? -32.510 -11.838 42.650 1.00 95.81 212 ALA A CA 1
ATOM 1667 C C . ALA A 1 212 ? -32.282 -11.386 44.104 1.00 95.81 212 ALA A C 1
ATOM 1669 O O . ALA A 1 212 ? -33.100 -11.687 44.980 1.00 95.81 212 ALA A O 1
ATOM 1670 N N . GLU A 1 213 ? -31.217 -10.623 44.362 1.00 95.75 213 GLU A N 1
ATOM 1671 C CA . GLU A 1 213 ? -30.929 -10.019 45.666 1.00 95.75 213 GLU A CA 1
ATOM 1672 C C . GLU A 1 213 ? -32.058 -9.082 46.097 1.00 95.75 213 GLU A C 1
ATOM 1674 O O . GLU A 1 213 ? -32.581 -9.211 47.204 1.00 95.75 213 GLU A O 1
ATOM 1679 N N . HIS A 1 214 ? -32.513 -8.197 45.211 1.00 95.88 214 HIS A N 1
ATOM 1680 C CA . HIS A 1 214 ? -33.612 -7.280 45.492 1.00 95.88 214 HIS A CA 1
ATOM 1681 C C . HIS A 1 214 ? -34.924 -8.029 45.771 1.00 95.88 214 HIS A C 1
ATOM 1683 O O . HIS A 1 214 ? -35.632 -7.715 46.728 1.00 95.88 214 HIS A O 1
ATOM 1689 N N . ALA A 1 215 ? -35.244 -9.068 44.994 1.00 95.75 215 ALA A N 1
ATOM 1690 C CA . ALA A 1 215 ? -36.409 -9.912 45.250 1.00 95.75 215 ALA A CA 1
ATOM 1691 C C . ALA A 1 215 ? -36.319 -10.615 46.616 1.00 95.75 215 ALA A C 1
ATOM 1693 O O . ALA A 1 215 ? -37.321 -10.714 47.329 1.00 95.75 215 ALA A O 1
ATOM 1694 N N . SER A 1 216 ? -35.127 -11.071 47.011 1.00 95.81 216 SER A N 1
ATOM 1695 C CA . SER A 1 216 ? -34.901 -11.681 48.325 1.00 95.81 216 SER A CA 1
ATOM 1696 C C . SER A 1 216 ? -35.076 -10.676 49.472 1.00 95.81 216 SER A C 1
ATOM 1698 O O . SER A 1 216 ? -35.746 -10.988 50.458 1.00 95.81 216 SER A O 1
ATOM 1700 N N . GLN A 1 217 ? -34.576 -9.445 49.312 1.00 95.81 217 GLN A N 1
ATOM 1701 C CA . GLN A 1 217 ? -34.757 -8.363 50.281 1.00 95.81 217 GLN A CA 1
ATOM 1702 C C . GLN A 1 217 ? -36.229 -7.974 50.422 1.00 95.81 217 GLN A C 1
ATOM 1704 O O . GLN A 1 217 ? -36.709 -7.823 51.543 1.00 95.81 217 GLN A O 1
ATOM 1709 N N . MET A 1 218 ? -36.965 -7.872 49.313 1.00 95.88 218 MET A N 1
ATOM 1710 C CA . MET A 1 218 ? -38.401 -7.576 49.335 1.00 95.88 218 MET A CA 1
ATOM 1711 C C . MET A 1 218 ? -39.197 -8.655 50.073 1.00 95.88 218 MET A C 1
ATOM 1713 O O . MET A 1 218 ? -40.055 -8.326 50.890 1.00 95.88 218 MET A O 1
ATOM 1717 N N . ARG A 1 219 ? -38.882 -9.939 49.847 1.00 96.38 219 ARG A N 1
ATOM 1718 C CA . ARG A 1 219 ? -39.503 -11.050 50.589 1.00 96.38 219 ARG A CA 1
ATOM 1719 C C . ARG A 1 219 ? -39.216 -10.961 52.085 1.00 96.38 219 ARG A C 1
ATOM 1721 O O . ARG A 1 219 ? -40.127 -11.142 52.885 1.00 96.38 219 ARG A O 1
ATOM 1728 N N . LEU A 1 220 ? -37.976 -10.650 52.464 1.00 96.88 220 LEU A N 1
ATOM 1729 C CA . LEU A 1 220 ? -37.605 -10.486 53.869 1.00 96.88 220 LEU A CA 1
ATOM 1730 C C . LEU A 1 220 ? -38.321 -9.288 54.508 1.00 96.88 220 LEU A C 1
ATOM 1732 O O . LEU A 1 220 ? -38.843 -9.410 55.611 1.00 96.88 220 LEU A O 1
ATOM 1736 N N . GLN A 1 221 ? -38.390 -8.147 53.818 1.00 96.06 221 GLN A N 1
ATOM 1737 C CA . GLN A 1 221 ? -39.128 -6.975 54.296 1.00 96.06 221 GLN A CA 1
ATOM 1738 C C . GLN A 1 221 ? -40.618 -7.268 54.469 1.00 96.06 221 GLN A C 1
ATOM 1740 O O . GLN A 1 221 ? -41.209 -6.832 55.454 1.00 96.06 221 GLN A O 1
ATOM 1745 N N . GLN A 1 222 ? -41.222 -8.006 53.537 1.00 95.94 222 GLN A N 1
ATOM 1746 C CA . GLN A 1 222 ? -42.615 -8.415 53.647 1.00 95.94 222 GLN A CA 1
ATOM 1747 C C . GLN A 1 222 ? -42.828 -9.324 54.862 1.00 95.94 222 GLN A C 1
ATOM 1749 O O . GLN A 1 222 ? -43.704 -9.044 55.672 1.00 95.94 222 GLN A O 1
ATOM 1754 N N . HIS A 1 223 ? -41.974 -10.333 55.048 1.00 97.56 223 HIS A N 1
ATOM 1755 C CA . HIS A 1 223 ? -42.031 -11.198 56.225 1.00 97.56 223 HIS A CA 1
ATOM 1756 C C . HIS A 1 223 ? -41.883 -10.396 57.527 1.00 97.56 223 HIS A C 1
ATOM 1758 O O . HIS A 1 223 ? -42.625 -10.613 58.479 1.00 97.56 223 HIS A O 1
ATOM 1764 N N . LEU A 1 224 ? -40.950 -9.439 57.584 1.00 96.56 224 LEU A N 1
ATOM 1765 C CA . LEU A 1 224 ? -40.795 -8.569 58.751 1.00 96.56 224 LEU A CA 1
ATOM 1766 C C . LEU A 1 224 ? -42.073 -7.766 59.024 1.00 96.56 224 LEU A C 1
ATOM 1768 O O . LEU A 1 224 ? -42.520 -7.742 60.168 1.00 96.56 224 LEU A O 1
ATOM 1772 N N . ARG A 1 225 ? -42.701 -7.183 57.994 1.00 97.06 225 ARG A N 1
ATOM 1773 C CA . ARG A 1 225 ? -43.986 -6.475 58.137 1.00 97.06 225 ARG A CA 1
ATOM 1774 C C . ARG A 1 225 ? -45.083 -7.383 58.684 1.00 97.06 225 ARG A C 1
ATOM 1776 O O . ARG A 1 225 ? -45.711 -7.030 59.677 1.00 97.06 225 ARG A O 1
ATOM 1783 N N . GLU A 1 226 ? -45.245 -8.569 58.106 1.00 96.94 226 GLU A N 1
ATOM 1784 C CA . GLU A 1 226 ? -46.231 -9.556 58.557 1.00 96.94 226 GLU A CA 1
ATOM 1785 C C . GLU A 1 226 ? -46.003 -9.939 60.030 1.00 96.94 226 GLU A C 1
ATOM 1787 O O . GLU A 1 226 ? -46.943 -9.932 60.822 1.00 96.94 226 GLU A O 1
ATOM 1792 N N . THR A 1 227 ? -44.753 -10.183 60.444 1.00 96.50 227 THR A N 1
ATOM 1793 C CA . THR A 1 227 ? -44.445 -10.476 61.857 1.00 96.50 227 THR A CA 1
ATOM 1794 C C . THR A 1 227 ? -44.716 -9.292 62.784 1.00 96.50 227 THR A C 1
ATOM 1796 O O . THR A 1 227 ? -45.212 -9.491 63.891 1.00 96.50 227 THR A O 1
ATOM 1799 N N . THR A 1 228 ? -44.436 -8.056 62.355 1.00 96.25 228 THR A N 1
ATOM 1800 C CA . THR A 1 228 ? -44.734 -6.867 63.167 1.00 96.25 228 THR A CA 1
ATOM 1801 C C . THR A 1 228 ? -46.234 -6.642 63.322 1.00 96.25 228 THR A C 1
ATOM 1803 O O . THR A 1 228 ? -46.680 -6.325 64.421 1.00 96.25 228 THR A O 1
ATOM 1806 N N . GLU A 1 229 ? -47.019 -6.868 62.266 1.00 96.44 229 GLU A N 1
ATOM 1807 C CA . GLU A 1 229 ? -48.482 -6.774 62.312 1.00 96.44 229 GLU A CA 1
ATOM 1808 C C . GLU A 1 229 ? -49.077 -7.847 63.233 1.00 96.44 229 GLU A C 1
ATOM 1810 O O . GLU A 1 229 ? -49.940 -7.542 64.055 1.00 96.44 229 GLU A O 1
ATOM 1815 N N . GLN A 1 230 ? -48.571 -9.084 63.167 1.00 96.75 230 GLN A N 1
ATOM 1816 C CA . GLN A 1 230 ? -48.982 -10.163 64.071 1.00 96.75 230 GLN A CA 1
ATOM 1817 C C . GLN A 1 230 ? -48.672 -9.841 65.537 1.00 96.75 230 GLN A C 1
ATOM 1819 O O . GLN A 1 230 ? -49.539 -10.001 66.396 1.00 96.75 230 GLN A O 1
ATOM 1824 N N . LEU A 1 231 ? -47.460 -9.359 65.833 1.00 96.56 231 LEU A N 1
ATOM 1825 C CA . LEU A 1 231 ? -47.077 -8.958 67.190 1.00 96.56 231 LEU A CA 1
ATOM 1826 C C . LEU A 1 231 ? -47.939 -7.799 67.702 1.00 96.56 231 LEU A C 1
ATOM 1828 O O . LEU A 1 231 ? -48.338 -7.795 68.865 1.00 96.56 231 LEU A O 1
ATOM 1832 N N . GLN A 1 232 ? -48.270 -6.836 66.840 1.00 96.62 232 GLN A N 1
ATOM 1833 C CA . GLN A 1 232 ? -49.144 -5.726 67.206 1.00 96.62 232 GLN A CA 1
ATOM 1834 C C . GLN A 1 232 ? -50.570 -6.206 67.517 1.00 96.62 232 GLN A C 1
ATOM 1836 O O . GLN A 1 232 ? -51.136 -5.799 68.529 1.00 96.62 232 GLN A O 1
ATOM 1841 N N . GLN A 1 233 ? -51.123 -7.120 66.713 1.00 95.62 233 GLN A N 1
ATOM 1842 C CA . GLN A 1 233 ? -52.431 -7.732 66.977 1.00 95.62 233 GLN A CA 1
ATOM 1843 C C . GLN A 1 233 ? -52.446 -8.532 68.285 1.00 95.62 233 GLN A C 1
ATOM 1845 O O . GLN A 1 233 ? -53.420 -8.459 69.034 1.00 95.62 233 GLN A O 1
ATOM 1850 N N . GLN A 1 234 ? -51.373 -9.270 68.589 1.00 95.38 234 GLN A N 1
ATOM 1851 C CA . GLN A 1 234 ? -51.234 -9.972 69.869 1.00 95.38 234 GLN A CA 1
ATOM 1852 C C . GLN A 1 234 ? -51.233 -8.990 71.040 1.00 95.38 234 GLN A C 1
ATOM 1854 O O . GLN A 1 234 ? -51.974 -9.190 71.998 1.00 95.38 234 GLN A O 1
ATOM 1859 N N . LEU A 1 235 ? -50.472 -7.898 70.936 1.00 96.12 235 LEU A N 1
ATOM 1860 C CA . LEU A 1 235 ? -50.398 -6.872 71.974 1.00 96.12 235 LEU A CA 1
ATOM 1861 C C . LEU A 1 235 ? -51.747 -6.164 72.173 1.00 96.12 235 LEU A C 1
ATOM 1863 O O . LEU A 1 235 ? -52.159 -5.924 73.306 1.00 96.12 235 LEU A O 1
ATOM 1867 N N . GLU A 1 236 ? -52.469 -5.857 71.095 1.00 95.88 236 GLU A N 1
ATOM 1868 C CA . GLU A 1 236 ? -53.827 -5.302 71.166 1.00 95.88 236 GLU A CA 1
ATOM 1869 C C . GLU A 1 236 ? -54.818 -6.290 71.798 1.00 95.88 236 GLU A C 1
ATOM 1871 O O . GLU A 1 236 ? -55.629 -5.890 72.636 1.00 95.88 236 GLU A O 1
ATOM 1876 N N . GLY A 1 237 ? -54.717 -7.578 71.459 1.00 94.69 237 GLY A N 1
ATOM 1877 C CA . GLY A 1 237 ? -55.503 -8.650 72.066 1.00 94.69 237 GLY A CA 1
ATOM 1878 C C . GLY A 1 237 ? -55.234 -8.793 73.564 1.00 94.69 237 GLY A C 1
ATOM 1879 O O . GLY A 1 237 ? -56.172 -8.776 74.360 1.00 94.69 237 GLY A O 1
ATOM 1880 N N . GLU A 1 238 ? -53.965 -8.855 73.971 1.00 95.00 238 GLU A N 1
ATOM 1881 C CA . GLU A 1 238 ? -53.568 -8.884 75.383 1.00 95.00 238 GLU A CA 1
ATOM 1882 C C . GLU A 1 238 ? -54.025 -7.627 76.122 1.00 95.00 238 GLU A C 1
ATOM 1884 O O . GLU A 1 238 ? -54.549 -7.720 77.229 1.00 95.00 238 GLU A O 1
ATOM 1889 N N . ARG A 1 239 ? -53.914 -6.446 75.503 1.00 95.50 239 ARG A N 1
ATOM 1890 C CA . ARG A 1 239 ? -54.405 -5.192 76.082 1.00 95.50 239 ARG A CA 1
ATOM 1891 C C . ARG A 1 239 ? -55.922 -5.198 76.263 1.00 95.50 239 ARG A C 1
ATOM 1893 O O . ARG A 1 239 ? -56.394 -4.673 77.268 1.00 95.50 239 ARG A O 1
ATOM 1900 N N . ALA A 1 240 ? -56.679 -5.769 75.327 1.00 94.19 240 ALA A N 1
ATOM 1901 C CA . ALA A 1 240 ? -58.131 -5.912 75.434 1.00 94.19 240 ALA A CA 1
ATOM 1902 C C . ALA A 1 240 ? -58.536 -6.918 76.523 1.00 94.19 240 ALA A C 1
ATOM 1904 O O . ALA A 1 240 ? -59.508 -6.700 77.244 1.00 94.19 240 ALA A O 1
ATOM 1905 N N . VAL A 1 241 ? -57.776 -8.006 76.678 1.00 95.38 241 VAL A N 1
ATOM 1906 C CA . VAL A 1 241 ? -57.956 -8.946 77.791 1.00 95.38 241 VAL A CA 1
ATOM 1907 C C . VAL A 1 241 ? -57.648 -8.249 79.113 1.00 95.38 241 VAL A C 1
ATOM 1909 O O . VAL A 1 241 ? -58.481 -8.278 80.011 1.00 95.38 241 VAL A O 1
ATOM 1912 N N . LEU A 1 242 ? -56.513 -7.554 79.221 1.00 93.75 242 LEU A N 1
ATOM 1913 C CA . LEU A 1 242 ? -56.134 -6.807 80.420 1.00 93.75 242 LEU A CA 1
ATOM 1914 C C . LEU A 1 242 ? -57.168 -5.731 80.769 1.00 93.75 242 LEU A C 1
ATOM 1916 O O . LEU A 1 242 ? -57.583 -5.642 81.923 1.00 93.75 242 LEU A O 1
ATOM 1920 N N . SER A 1 243 ? -57.638 -4.950 79.793 1.00 94.38 243 SER A N 1
ATOM 1921 C CA . SER A 1 243 ? -58.666 -3.932 80.031 1.00 94.38 243 SER A CA 1
ATOM 1922 C C . SER A 1 243 ? -59.979 -4.551 80.503 1.00 94.38 243 SER A C 1
ATOM 1924 O O . SER A 1 243 ? -60.578 -4.049 81.450 1.00 94.38 243 SER A O 1
ATOM 1926 N N . ARG A 1 244 ? -60.392 -5.679 79.918 1.00 93.94 244 ARG A N 1
ATOM 1927 C CA . ARG A 1 244 ? -61.552 -6.437 80.388 1.00 93.94 244 ARG A CA 1
ATOM 1928 C C . ARG A 1 244 ? -61.354 -6.943 81.814 1.00 93.94 244 ARG A C 1
ATOM 1930 O O . ARG A 1 244 ? -62.249 -6.763 82.630 1.00 93.94 244 ARG A O 1
ATOM 1937 N N . THR A 1 245 ? -60.198 -7.522 82.133 1.00 93.06 245 THR A N 1
ATOM 1938 C CA . THR A 1 245 ? -59.914 -8.006 83.494 1.00 93.06 245 THR A CA 1
ATOM 1939 C C . THR A 1 245 ? -59.864 -6.875 84.516 1.00 93.06 245 THR A C 1
ATOM 1941 O O . THR A 1 245 ? -60.278 -7.077 85.651 1.00 93.06 245 THR A O 1
ATOM 1944 N N . LEU A 1 246 ? -59.413 -5.676 84.128 1.00 93.31 246 LEU A N 1
ATOM 1945 C CA . LEU A 1 246 ? -59.461 -4.490 84.985 1.00 93.31 246 LEU A CA 1
ATOM 1946 C C . LEU A 1 246 ? -60.906 -4.058 85.251 1.00 93.31 246 LEU A C 1
ATOM 1948 O O . LEU A 1 246 ? -61.255 -3.829 86.400 1.00 93.31 246 LEU A O 1
ATOM 1952 N N . VAL A 1 247 ? -61.765 -4.029 84.228 1.00 93.94 247 VAL A N 1
ATOM 1953 C CA . VAL A 1 247 ? -63.197 -3.732 84.413 1.00 93.94 247 VAL A CA 1
ATOM 1954 C C . VAL A 1 247 ? -63.881 -4.797 85.275 1.00 93.94 247 VAL A C 1
ATOM 1956 O O . VAL A 1 247 ? -64.667 -4.460 86.154 1.00 93.94 247 VAL A O 1
ATOM 1959 N N . GLU A 1 248 ? -63.581 -6.079 85.051 1.00 92.06 248 GLU A N 1
ATOM 1960 C CA . GLU A 1 248 ? -64.100 -7.180 85.873 1.00 92.06 248 GLU A CA 1
ATOM 1961 C C . GLU A 1 248 ? -63.621 -7.059 87.327 1.00 92.06 248 GLU A C 1
ATOM 1963 O O . GLU A 1 248 ? -64.422 -7.230 88.244 1.00 92.06 248 GLU A O 1
ATOM 1968 N N . LYS A 1 249 ? -62.353 -6.693 87.553 1.00 93.50 249 LYS A N 1
ATOM 1969 C CA . LYS A 1 249 ? -61.818 -6.384 88.885 1.00 93.50 249 LYS A CA 1
ATOM 1970 C C . LYS A 1 249 ? -62.572 -5.220 89.531 1.00 93.50 2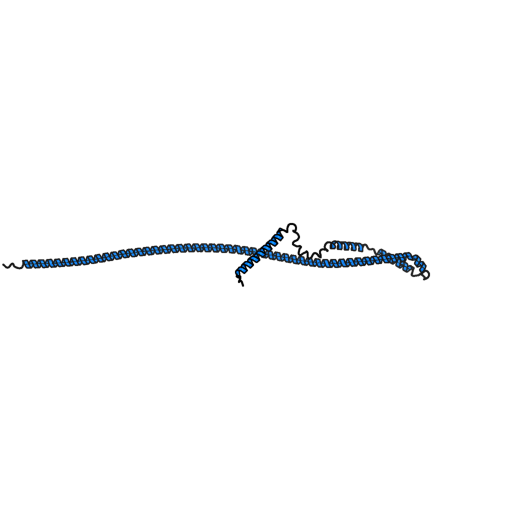49 LYS A C 1
ATOM 1972 O O . LYS A 1 249 ? -63.029 -5.376 90.658 1.00 93.50 249 LYS A O 1
ATOM 1977 N N . ASP A 1 250 ? -62.723 -4.091 88.844 1.00 91.25 250 ASP A N 1
ATOM 1978 C CA . ASP A 1 250 ? -63.389 -2.899 89.388 1.00 91.25 250 ASP A CA 1
ATOM 1979 C C . ASP A 1 250 ? -64.873 -3.176 89.699 1.00 91.25 250 ASP A C 1
ATOM 1981 O O . ASP A 1 250 ? -65.405 -2.718 90.713 1.00 91.25 250 ASP A O 1
ATOM 1985 N N . PHE A 1 251 ? -65.545 -3.984 88.869 1.00 92.31 251 PHE A N 1
ATOM 1986 C CA . PHE A 1 251 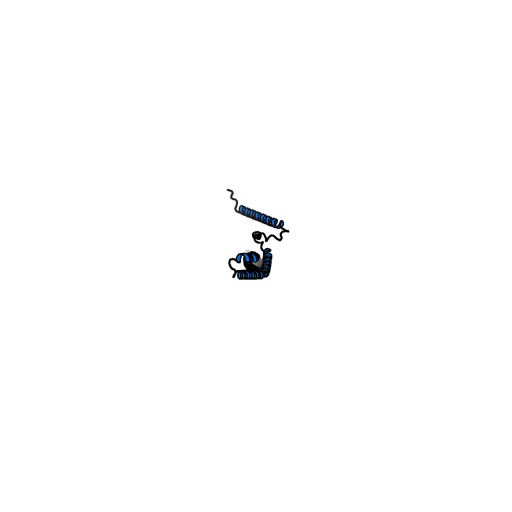? -66.904 -4.458 89.134 1.00 92.31 251 PHE A CA 1
ATOM 1987 C C . PHE A 1 251 ? -66.969 -5.316 90.401 1.00 92.31 251 PHE A C 1
ATOM 1989 O O . PHE A 1 251 ? -67.831 -5.091 91.248 1.00 92.31 251 PHE A O 1
ATOM 1996 N N . ILE A 1 252 ? -66.053 -6.281 90.546 1.00 92.25 252 ILE A N 1
ATOM 1997 C CA . ILE A 1 252 ? -65.971 -7.130 91.738 1.00 92.25 252 ILE A CA 1
ATOM 1998 C C . ILE A 1 252 ? -65.699 -6.275 92.981 1.00 92.25 252 ILE A C 1
ATOM 2000 O O . ILE A 1 252 ? -66.373 -6.457 93.989 1.00 92.25 252 ILE A O 1
ATOM 2004 N N . GLU A 1 253 ? -64.766 -5.324 92.916 1.00 90.56 253 GLU A N 1
ATOM 2005 C CA . GLU A 1 253 ? -64.461 -4.411 94.026 1.00 90.56 253 GLU A CA 1
ATOM 2006 C C . GLU A 1 253 ? -65.679 -3.568 94.425 1.00 90.56 253 GLU A C 1
ATOM 2008 O O . GLU A 1 253 ? -65.981 -3.461 95.612 1.00 90.56 253 GLU A O 1
ATOM 2013 N N . THR A 1 254 ? -66.428 -3.041 93.454 1.00 89.38 254 THR A N 1
ATOM 2014 C CA . THR A 1 254 ? -67.662 -2.283 93.719 1.00 89.38 254 THR A CA 1
ATOM 2015 C C . THR A 1 254 ? -68.733 -3.170 94.357 1.00 89.38 254 THR A C 1
ATOM 2017 O O . THR A 1 254 ? -69.317 -2.796 95.369 1.00 89.38 254 THR A O 1
ATOM 2020 N N . ALA A 1 255 ? -68.936 -4.381 93.829 1.00 87.44 255 ALA A N 1
ATOM 2021 C CA . ALA A 1 255 ? -69.874 -5.343 94.400 1.00 87.44 255 ALA A CA 1
ATOM 2022 C C . ALA A 1 255 ? -69.489 -5.736 95.836 1.00 87.44 255 ALA A C 1
ATOM 2024 O O . ALA A 1 255 ? -70.367 -5.876 96.684 1.00 87.44 255 ALA A O 1
ATOM 2025 N N . PHE A 1 256 ? -68.192 -5.877 96.133 1.00 88.75 256 PHE A N 1
ATOM 2026 C CA . PHE A 1 256 ? -67.716 -6.105 97.498 1.00 88.75 256 PHE A CA 1
ATOM 2027 C C . PHE A 1 256 ? -68.064 -4.935 98.422 1.00 88.75 256 PHE A C 1
ATOM 2029 O O . PHE A 1 256 ? -68.606 -5.178 99.498 1.00 88.75 256 PHE A O 1
ATOM 2036 N N . ILE A 1 257 ? -67.817 -3.691 98.000 1.00 89.94 257 ILE A N 1
ATOM 2037 C CA . ILE A 1 257 ? -68.173 -2.490 98.774 1.00 89.94 257 ILE A CA 1
ATOM 2038 C C . ILE A 1 257 ? -69.682 -2.447 99.043 1.00 89.94 257 ILE A C 1
ATOM 2040 O O . ILE A 1 257 ? -70.088 -2.240 100.185 1.00 89.94 257 ILE A O 1
ATOM 2044 N N . ASP A 1 258 ? -70.510 -2.712 98.032 1.00 88.06 258 ASP A N 1
ATOM 2045 C CA . ASP A 1 258 ? -71.969 -2.739 98.178 1.00 88.06 258 ASP A CA 1
ATOM 2046 C C . ASP A 1 258 ? -72.423 -3.848 99.138 1.00 88.06 258 ASP A C 1
ATOM 2048 O O . ASP A 1 258 ? -73.295 -3.633 99.981 1.00 88.06 258 ASP A O 1
ATOM 2052 N N . THR A 1 259 ? -71.822 -5.043 99.059 1.00 87.25 259 THR A N 1
ATOM 2053 C CA . THR A 1 259 ? -72.132 -6.125 100.006 1.00 87.25 259 THR A CA 1
ATOM 2054 C C . THR A 1 259 ? -71.688 -5.807 101.428 1.00 87.25 259 THR A C 1
ATOM 2056 O O . THR A 1 259 ? -72.389 -6.185 102.368 1.00 87.25 259 THR A O 1
ATOM 2059 N N . ASP A 1 260 ? -70.564 -5.115 101.610 1.00 88.25 260 ASP A N 1
ATOM 2060 C CA . ASP A 1 260 ? -70.089 -4.706 102.932 1.00 88.25 260 ASP A CA 1
ATOM 2061 C C . ASP A 1 260 ? -71.016 -3.631 103.516 1.00 88.25 260 ASP A C 1
ATOM 2063 O O . ASP A 1 260 ? -71.473 -3.766 104.649 1.00 88.25 260 ASP A O 1
ATOM 2067 N N . ALA A 1 261 ? -71.443 -2.663 102.695 1.00 87.31 261 ALA A N 1
ATOM 2068 C CA . ALA A 1 261 ? -72.452 -1.669 103.062 1.00 87.31 261 ALA A CA 1
ATOM 2069 C C . ALA A 1 261 ? -73.797 -2.313 103.455 1.00 87.31 261 ALA A C 1
ATOM 2071 O O . ALA A 1 261 ? -74.343 -2.001 104.511 1.00 87.31 261 ALA A O 1
ATOM 2072 N N . LEU A 1 262 ? -74.306 -3.275 102.674 1.00 85.62 262 LEU A N 1
ATOM 2073 C CA . LEU A 1 262 ? -75.514 -4.040 103.026 1.00 85.62 262 LEU A CA 1
ATOM 2074 C C . LEU A 1 262 ? -75.331 -4.857 104.314 1.00 85.62 262 LEU A C 1
ATOM 2076 O O . LEU A 1 262 ? -76.269 -5.031 105.096 1.00 85.62 262 LEU A O 1
ATOM 2080 N N . THR A 1 263 ? -74.129 -5.383 104.546 1.00 85.12 263 THR A N 1
ATOM 2081 C CA . THR A 1 263 ? -73.811 -6.125 105.770 1.00 85.12 263 THR A CA 1
ATOM 2082 C C . THR A 1 263 ? -73.789 -5.195 106.982 1.00 85.12 263 THR A C 1
ATOM 2084 O O . THR A 1 263 ? -74.283 -5.575 108.048 1.00 85.12 263 THR A O 1
ATOM 2087 N N . ASP A 1 264 ? -73.266 -3.980 106.827 1.00 85.19 264 ASP A N 1
ATOM 2088 C CA . ASP A 1 264 ? -73.293 -2.927 107.840 1.00 85.19 264 ASP A CA 1
ATOM 2089 C C . ASP A 1 264 ? -74.729 -2.476 108.145 1.00 85.19 264 ASP A C 1
ATOM 2091 O O . ASP A 1 264 ? -75.110 -2.445 109.318 1.00 85.19 264 ASP A O 1
ATOM 2095 N N . GLU A 1 265 ? -75.564 -2.249 107.126 1.00 85.50 265 GLU A N 1
ATOM 2096 C CA . GLU A 1 265 ? -76.998 -1.963 107.295 1.00 85.50 265 GLU A CA 1
ATOM 2097 C C . GLU A 1 265 ? -77.718 -3.096 108.039 1.00 85.50 265 GLU A C 1
ATOM 2099 O O . GLU A 1 265 ? -78.501 -2.855 108.959 1.00 85.50 265 GLU A O 1
ATOM 2104 N N . LEU A 1 266 ? -77.421 -4.356 107.708 1.00 83.94 266 LEU A N 1
ATOM 2105 C CA . LEU A 1 266 ? -78.003 -5.512 108.387 1.00 83.94 266 LEU A CA 1
ATOM 2106 C C . LEU A 1 266 ? -77.529 -5.629 109.845 1.00 83.94 266 LEU A C 1
ATOM 2108 O O . LEU A 1 266 ? -78.305 -6.045 110.712 1.00 83.94 266 LEU A O 1
ATOM 2112 N N . ARG A 1 267 ? -76.277 -5.257 110.152 1.00 84.81 267 ARG A N 1
ATOM 2113 C CA . ARG A 1 267 ? -75.806 -5.140 111.544 1.00 84.81 267 ARG A CA 1
ATOM 2114 C C . ARG A 1 267 ? -76.538 -4.021 112.277 1.00 84.81 267 ARG A C 1
ATOM 2116 O O . ARG A 1 267 ? -76.954 -4.245 113.412 1.00 84.81 267 ARG A O 1
ATOM 2123 N N . GLN A 1 268 ? -76.731 -2.866 111.646 1.00 86.31 268 GLN A N 1
ATOM 2124 C CA . GLN A 1 268 ? -77.468 -1.750 112.232 1.00 86.31 268 GLN A CA 1
ATOM 2125 C C . GLN A 1 268 ? -78.925 -2.134 112.515 1.00 86.31 268 GLN A C 1
ATOM 2127 O O . GLN A 1 268 ? -79.390 -1.968 113.637 1.00 86.31 268 GLN A O 1
ATOM 2132 N N . LEU A 1 269 ? -79.601 -2.791 111.571 1.00 84.31 269 LEU A N 1
ATOM 2133 C CA . LEU A 1 269 ? -80.966 -3.284 111.755 1.00 84.31 269 LEU A CA 1
ATOM 2134 C C . LEU A 1 269 ? -81.070 -4.320 112.888 1.00 84.31 269 LEU A C 1
ATOM 2136 O O . LEU A 1 269 ? -82.056 -4.342 113.621 1.00 84.31 269 LEU A O 1
ATOM 2140 N N . LYS A 1 270 ? -80.057 -5.179 113.069 1.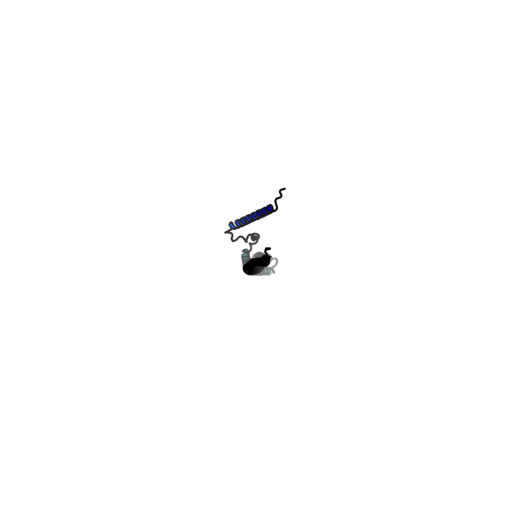00 86.00 270 LYS A N 1
ATOM 2141 C CA . LYS A 1 270 ? -79.992 -6.096 114.221 1.00 86.00 270 LYS A CA 1
ATOM 2142 C C . LYS A 1 270 ? -79.835 -5.351 115.542 1.00 86.00 270 LYS A C 1
ATOM 2144 O O . LYS A 1 270 ? -80.473 -5.737 116.520 1.00 86.00 270 LYS A O 1
ATOM 2149 N N . LEU A 1 271 ? -78.990 -4.321 115.587 1.00 85.75 271 LEU A N 1
ATOM 2150 C CA . LEU A 1 271 ? -78.840 -3.473 116.771 1.00 85.75 271 LEU A CA 1
ATOM 2151 C C . LEU A 1 271 ? -80.156 -2.760 117.093 1.00 85.75 271 LEU A C 1
ATOM 2153 O O . LEU A 1 271 ? -80.603 -2.823 118.236 1.00 85.75 271 LEU A O 1
ATOM 2157 N N . ASP A 1 272 ? -80.813 -2.185 116.087 1.00 85.00 272 ASP A N 1
ATOM 2158 C CA . ASP A 1 272 ? -82.115 -1.534 116.229 1.00 85.00 272 ASP A CA 1
ATOM 2159 C C . ASP A 1 272 ? -83.188 -2.528 116.686 1.00 85.00 272 ASP A C 1
ATOM 2161 O O . ASP A 1 272 ? -83.937 -2.235 117.612 1.00 85.00 272 ASP A O 1
ATOM 2165 N N . TYR A 1 273 ? -83.230 -3.739 116.120 1.00 85.19 273 TYR A N 1
ATOM 2166 C CA . TYR A 1 273 ? -84.137 -4.804 116.558 1.00 85.19 273 TYR A CA 1
ATOM 2167 C C . TYR A 1 273 ? -83.903 -5.188 118.023 1.00 85.19 273 TYR A C 1
ATOM 2169 O O . TYR A 1 273 ? -84.860 -5.300 118.789 1.00 85.19 273 TYR A O 1
ATOM 2177 N N . HIS A 1 274 ? -82.645 -5.347 118.444 1.00 83.38 274 HIS A N 1
ATOM 2178 C CA . HIS A 1 274 ? -82.313 -5.614 119.842 1.00 83.38 274 HIS A CA 1
ATOM 2179 C C . HIS A 1 274 ? -82.694 -4.448 120.762 1.00 83.38 274 HIS A C 1
ATOM 2181 O O . HIS A 1 274 ? -83.240 -4.687 121.839 1.00 83.38 274 HIS A O 1
ATOM 2187 N N . ALA A 1 275 ? -82.469 -3.200 120.346 1.00 80.75 275 ALA A N 1
ATOM 2188 C CA . ALA A 1 275 ? -82.894 -2.016 121.090 1.00 80.75 275 ALA A CA 1
ATOM 2189 C C . ALA A 1 275 ? -84.427 -1.942 121.212 1.00 80.75 275 ALA A C 1
ATOM 2191 O O . ALA A 1 275 ? -84.955 -1.653 122.283 1.00 80.75 275 ALA A O 1
ATOM 2192 N N . LEU A 1 276 ? -85.156 -2.279 120.147 1.00 79.56 276 LEU A N 1
ATOM 2193 C CA . LEU A 1 276 ? -86.618 -2.313 120.120 1.00 79.56 276 LEU A CA 1
ATOM 2194 C C . LEU A 1 276 ? -87.166 -3.459 120.982 1.00 79.56 276 LEU A C 1
ATOM 2196 O O . LEU A 1 276 ? -88.154 -3.283 121.689 1.00 79.56 276 LEU A O 1
ATOM 2200 N N . GLN A 1 277 ? -86.489 -4.608 121.007 1.00 82.06 277 GLN A N 1
ATOM 2201 C CA . GLN A 1 277 ? -86.802 -5.718 121.906 1.00 82.06 277 GLN A CA 1
ATOM 2202 C C . GLN A 1 277 ? -86.566 -5.343 123.376 1.00 82.06 277 GLN A C 1
ATOM 2204 O O . GLN A 1 277 ? -87.389 -5.677 124.228 1.00 82.06 277 GLN A O 1
ATOM 2209 N N . GLN A 1 278 ? -85.490 -4.613 123.680 1.00 78.94 278 GLN A N 1
ATOM 2210 C CA . GLN A 1 278 ? -85.258 -4.055 125.016 1.00 78.94 278 GLN A CA 1
ATOM 2211 C C . GLN A 1 278 ? -86.331 -3.023 125.389 1.00 78.94 278 GLN A C 1
ATOM 2213 O O . GLN A 1 278 ? -86.865 -3.087 126.492 1.00 78.94 278 GLN A O 1
ATOM 2218 N N . ALA A 1 279 ? -86.713 -2.126 124.476 1.00 75.25 279 ALA A N 1
ATOM 2219 C CA . ALA A 1 279 ? -87.803 -1.172 124.691 1.00 75.25 279 ALA A CA 1
ATOM 2220 C C . ALA A 1 279 ? -89.155 -1.880 124.904 1.00 75.25 279 ALA A C 1
ATOM 2222 O O . ALA A 1 279 ? -89.936 -1.486 125.767 1.00 75.25 279 ALA A O 1
ATOM 2223 N N . TYR A 1 280 ? -89.418 -2.970 124.179 1.00 73.38 280 TYR A N 1
ATOM 2224 C CA . TYR A 1 280 ? -90.605 -3.803 124.365 1.00 73.38 280 TYR A CA 1
ATOM 2225 C C . TYR A 1 280 ? -90.597 -4.527 125.721 1.00 73.38 280 TYR A C 1
ATOM 2227 O O . TYR A 1 280 ? -91.615 -4.555 126.407 1.00 73.38 280 TYR A O 1
ATOM 2235 N N . GLN A 1 281 ? -89.447 -5.047 126.163 1.00 72.94 281 GLN A N 1
ATOM 2236 C CA . GLN A 1 281 ? -89.290 -5.606 127.511 1.00 72.94 281 GLN A CA 1
ATOM 2237 C C . GLN A 1 281 ? -89.464 -4.541 128.603 1.00 72.94 281 GLN A C 1
ATOM 2239 O O . GLN A 1 281 ? -90.080 -4.817 129.627 1.00 72.94 281 GLN A O 1
ATOM 2244 N N . GLN A 1 282 ? -88.989 -3.314 128.383 1.00 71.00 282 GLN A N 1
ATOM 2245 C CA . GLN A 1 282 ? -89.216 -2.188 129.293 1.00 71.00 282 GLN A CA 1
ATOM 2246 C C . GLN A 1 282 ? -90.694 -1.769 129.340 1.00 71.00 282 GLN A C 1
ATOM 2248 O O . GLN A 1 282 ? -91.185 -1.422 130.408 1.00 71.00 282 GLN A O 1
ATOM 2253 N N . LEU A 1 283 ? -91.428 -1.869 128.226 1.00 61.22 283 LEU A N 1
ATOM 2254 C CA . LEU A 1 283 ? -92.884 -1.679 128.167 1.00 61.22 283 LEU A CA 1
ATOM 2255 C C . LEU A 1 283 ? -93.667 -2.812 128.848 1.00 61.22 283 LEU A C 1
ATOM 2257 O O . LEU A 1 283 ? -94.702 -2.546 129.445 1.00 61.22 283 LEU A O 1
ATOM 2261 N N . GLN A 1 284 ? -93.176 -4.054 128.811 1.00 63.19 284 GLN A N 1
ATOM 2262 C CA . GLN A 1 284 ? -93.740 -5.170 129.588 1.00 63.19 284 GLN A CA 1
ATOM 2263 C C . GLN A 1 284 ? -93.401 -5.089 131.086 1.00 63.19 284 GLN A C 1
ATOM 2265 O O . GLN A 1 284 ? -94.152 -5.600 131.913 1.00 63.19 284 GLN A O 1
ATOM 2270 N N . ALA A 1 285 ? -92.285 -4.446 131.439 1.00 57.06 285 ALA A N 1
ATOM 2271 C CA . ALA A 1 285 ? -91.901 -4.139 132.816 1.00 57.06 285 ALA A CA 1
ATOM 2272 C C . ALA A 1 285 ? -92.517 -2.823 133.338 1.00 57.06 285 ALA A C 1
ATOM 2274 O O . ALA A 1 285 ? -92.391 -2.519 134.525 1.00 57.06 285 ALA A O 1
ATOM 2275 N N . ALA A 1 286 ? -93.190 -2.048 132.478 1.00 44.38 286 ALA A N 1
ATOM 2276 C CA . ALA A 1 286 ? -93.968 -0.885 132.877 1.00 44.38 286 ALA A CA 1
ATOM 2277 C C . ALA A 1 286 ? -95.337 -1.348 133.418 1.00 44.38 286 ALA A C 1
ATOM 2279 O O . ALA A 1 286 ? -96.027 -2.134 132.767 1.00 44.38 286 ALA A O 1
ATOM 2280 N N . PRO A 1 287 ? -95.738 -0.895 134.616 1.00 45.94 287 PRO A N 1
ATOM 2281 C CA . PRO A 1 287 ? -96.873 -1.450 135.334 1.00 45.94 287 PRO A CA 1
ATOM 2282 C C . PRO A 1 287 ? -98.188 -1.120 134.627 1.00 45.94 287 PRO A C 1
ATOM 2284 O O . PRO A 1 287 ? -98.486 0.039 134.330 1.00 45.94 287 PRO A O 1
ATOM 2287 N N . SER A 1 288 ? -99.029 -2.139 134.452 1.00 41.62 288 SER A N 1
ATOM 2288 C CA . SER A 1 288 ? -100.471 -1.938 134.470 1.00 41.62 288 SER A CA 1
ATOM 2289 C C . SER A 1 288 ? -100.823 -1.294 135.810 1.00 41.62 288 SER A C 1
ATOM 2291 O O . SER A 1 288 ? -100.792 -1.950 136.850 1.00 41.62 288 SER A O 1
ATOM 2293 N N . ASN A 1 289 ? -101.109 0.007 135.780 1.00 46.88 289 ASN A N 1
ATOM 2294 C CA . ASN A 1 289 ? -101.844 0.681 136.838 1.00 46.88 289 ASN A CA 1
ATOM 2295 C C . ASN A 1 289 ? -103.235 0.049 136.934 1.00 46.88 289 ASN A C 1
ATOM 2297 O O . ASN A 1 289 ? -104.147 0.423 136.195 1.00 46.88 289 ASN A O 1
ATOM 2301 N N . SER A 1 290 ? -103.348 -0.905 137.852 1.00 35.94 290 SER A N 1
ATOM 2302 C CA . SER A 1 290 ? -104.533 -1.245 138.642 1.00 35.94 290 SER A CA 1
ATOM 2303 C C . SER A 1 290 ? -104.100 -2.175 139.765 1.00 35.94 290 SER A C 1
ATOM 2305 O O . SER A 1 290 ? -103.627 -3.283 139.420 1.00 35.94 290 SER A O 1
#